Protein AF-A0A4Z2BPH1-F1 (afdb_monomer_lite)

Structure (mmCIF, N/CA/C/O backbone):
data_AF-A0A4Z2BPH1-F1
#
_entry.id   AF-A0A4Z2BPH1-F1
#
loop_
_atom_site.group_PDB
_atom_site.id
_atom_site.type_symbol
_atom_site.label_atom_id
_atom_site.label_alt_id
_atom_site.label_comp_id
_atom_site.label_asym_id
_atom_site.label_entity_id
_atom_site.label_seq_id
_atom_site.pdbx_PDB_ins_code
_atom_site.Cartn_x
_atom_site.Cartn_y
_atom_site.Cartn_z
_atom_site.occupancy
_atom_site.B_iso_or_equiv
_atom_site.auth_seq_id
_atom_site.auth_comp_id
_atom_site.auth_asym_id
_atom_site.auth_atom_id
_atom_site.pdbx_PDB_model_num
ATOM 1 N N . MET A 1 1 ? 24.293 2.606 -32.351 1.00 86.19 1 MET A N 1
ATOM 2 C CA . MET A 1 1 ? 24.493 1.917 -31.068 1.00 86.19 1 MET A CA 1
ATOM 3 C C . MET A 1 1 ? 24.427 2.946 -29.962 1.00 86.19 1 MET A C 1
ATOM 5 O O . MET A 1 1 ? 25.138 3.942 -30.026 1.00 86.19 1 MET A O 1
ATOM 9 N N . GLU A 1 2 ? 23.532 2.733 -29.011 1.00 93.50 2 GLU A N 1
ATOM 10 C CA . GLU A 1 2 ? 23.310 3.597 -27.857 1.00 93.50 2 GLU A CA 1
ATOM 11 C C . GLU A 1 2 ? 23.461 2.775 -26.581 1.00 93.50 2 GLU A C 1
ATOM 13 O O . GLU A 1 2 ? 22.978 1.646 -26.514 1.00 93.50 2 GLU A O 1
ATOM 18 N N . THR A 1 3 ? 24.137 3.344 -25.586 1.00 95.44 3 THR A N 1
ATOM 19 C CA . THR A 1 3 ? 24.328 2.715 -24.279 1.00 95.44 3 THR A CA 1
ATOM 20 C C . THR A 1 3 ? 23.478 3.447 -23.255 1.00 95.44 3 THR A C 1
ATOM 22 O O . THR A 1 3 ? 23.590 4.663 -23.111 1.00 95.44 3 THR A O 1
ATOM 25 N N . TYR A 1 4 ? 22.660 2.686 -22.545 1.00 97.25 4 TYR A N 1
ATOM 26 C CA . TYR A 1 4 ? 21.775 3.129 -21.480 1.00 97.25 4 TYR A CA 1
ATOM 27 C C . TYR A 1 4 ? 22.329 2.625 -20.149 1.00 97.25 4 TYR A C 1
ATOM 29 O O . TYR A 1 4 ? 22.757 1.469 -20.061 1.00 97.25 4 TYR A O 1
ATOM 37 N N . THR A 1 5 ? 22.311 3.463 -19.115 1.00 97.69 5 THR A N 1
ATOM 38 C CA . THR A 1 5 ? 22.578 2.996 -17.749 1.00 97.69 5 THR A CA 1
ATOM 39 C C . THR A 1 5 ? 21.252 2.589 -17.128 1.00 97.69 5 THR A C 1
ATOM 41 O O . THR A 1 5 ? 20.346 3.411 -17.013 1.00 97.69 5 THR A O 1
ATOM 44 N N . VAL A 1 6 ? 21.125 1.327 -16.734 1.00 98.44 6 VAL A N 1
ATOM 45 C CA . VAL A 1 6 ? 19.936 0.804 -16.060 1.00 98.44 6 VAL A CA 1
ATOM 46 C C . VAL A 1 6 ? 20.279 0.568 -14.600 1.00 98.44 6 VAL A C 1
ATOM 48 O O . VAL A 1 6 ? 21.182 -0.203 -14.300 1.00 98.44 6 VAL A O 1
ATOM 51 N N . THR A 1 7 ? 19.567 1.235 -13.698 1.00 98.50 7 THR A N 1
ATOM 52 C CA . THR A 1 7 ? 19.686 1.039 -12.252 1.00 98.50 7 THR A CA 1
ATOM 53 C C . THR A 1 7 ? 18.477 0.254 -11.761 1.00 98.50 7 THR A C 1
ATOM 55 O O . THR A 1 7 ? 17.345 0.649 -12.031 1.00 98.50 7 THR A O 1
ATOM 58 N N . VAL A 1 8 ? 18.688 -0.836 -11.033 1.00 98.56 8 VAL A N 1
ATOM 59 C CA . VAL A 1 8 ? 17.618 -1.684 -10.498 1.00 98.56 8 VAL A CA 1
ATOM 60 C C . VAL A 1 8 ? 17.699 -1.684 -8.978 1.00 98.56 8 VAL A C 1
ATOM 62 O O . VAL A 1 8 ? 18.753 -1.964 -8.417 1.00 98.56 8 VAL A O 1
ATOM 65 N N . ALA A 1 9 ? 16.590 -1.369 -8.310 1.00 98.44 9 ALA A N 1
ATOM 66 C CA . ALA A 1 9 ? 16.508 -1.395 -6.854 1.00 98.44 9 ALA A CA 1
ATOM 67 C C . ALA A 1 9 ? 15.725 -2.615 -6.366 1.00 98.44 9 ALA A C 1
ATOM 69 O O . ALA A 1 9 ? 14.560 -2.812 -6.728 1.00 98.44 9 ALA A O 1
ATOM 70 N N . THR A 1 10 ? 16.355 -3.395 -5.495 1.00 98.38 10 THR A N 1
ATOM 71 C CA . THR A 1 10 ? 15.764 -4.575 -4.860 1.00 98.38 10 THR A CA 1
ATOM 72 C C . THR A 1 10 ? 15.095 -4.200 -3.533 1.00 98.38 10 THR A C 1
ATOM 74 O O . THR A 1 10 ? 15.474 -3.229 -2.870 1.00 98.38 10 THR A O 1
ATOM 77 N N . GLY A 1 11 ? 14.045 -4.939 -3.164 1.00 96.31 11 GLY A N 1
ATOM 78 C CA . GLY A 1 11 ? 13.295 -4.778 -1.917 1.00 96.31 11 GLY A CA 1
ATOM 79 C C . GLY A 1 11 ? 14.162 -4.851 -0.668 1.00 96.31 11 GLY A C 1
ATOM 80 O O . GLY A 1 11 ? 15.269 -5.377 -0.693 1.00 96.31 11 GLY A O 1
ATOM 81 N N . THR A 1 12 ? 13.656 -4.314 0.437 1.00 93.94 12 THR A N 1
ATOM 82 C CA . THR A 1 12 ? 14.351 -4.318 1.733 1.00 93.94 12 THR A CA 1
ATOM 83 C C . THR A 1 12 ? 13.789 -5.339 2.711 1.00 93.94 12 THR A C 1
ATOM 85 O O . THR A 1 12 ? 14.410 -5.541 3.749 1.00 93.94 12 THR A O 1
ATOM 88 N N . SER A 1 13 ? 12.662 -5.983 2.406 1.00 90.06 13 SER A N 1
ATOM 89 C CA . SER A 1 13 ? 12.041 -7.010 3.251 1.00 90.06 13 SER A CA 1
ATOM 90 C C . SER A 1 13 ? 12.828 -8.323 3.199 1.00 90.06 13 SER A C 1
ATOM 92 O O . SER A 1 13 ? 13.642 -8.550 2.293 1.00 90.06 13 SER A O 1
ATOM 94 N N . GLU A 1 14 ? 12.623 -9.205 4.171 1.00 87.81 14 GLU A N 1
ATOM 95 C CA . GLU A 1 14 ? 13.222 -10.543 4.137 1.00 87.81 14 GLU A CA 1
ATOM 96 C C . GLU A 1 14 ? 12.883 -11.309 2.845 1.00 87.81 14 GLU A C 1
ATOM 98 O O . GLU A 1 14 ? 11.750 -11.286 2.367 1.00 87.81 14 GLU A O 1
ATOM 103 N N . TYR A 1 15 ? 13.879 -12.010 2.290 1.00 91.38 15 TYR A N 1
ATOM 104 C CA . TYR A 1 15 ? 13.782 -12.791 1.042 1.00 91.38 15 TYR A CA 1
ATOM 105 C C . TYR A 1 15 ? 13.445 -11.990 -0.225 1.00 91.38 15 TYR A C 1
ATOM 107 O O . TYR A 1 15 ? 13.036 -12.565 -1.225 1.00 91.38 15 TYR A O 1
ATOM 115 N N . SER A 1 16 ? 13.636 -10.670 -0.205 1.00 94.81 16 SER A N 1
ATOM 116 C CA . SER A 1 16 ? 13.415 -9.803 -1.372 1.00 94.81 16 SER A CA 1
ATOM 117 C C . SER A 1 16 ? 14.485 -9.906 -2.460 1.00 94.81 16 SER A C 1
ATOM 119 O O . SER A 1 16 ? 14.211 -9.516 -3.593 1.00 94.81 16 SER A O 1
ATOM 121 N N . GLY A 1 17 ? 15.685 -10.389 -2.125 1.00 96.25 17 GLY A N 1
ATOM 122 C CA . GLY A 1 17 ? 16.786 -10.586 -3.071 1.00 96.25 17 GLY A CA 1
ATOM 123 C C . GLY A 1 17 ? 16.716 -11.911 -3.825 1.00 96.25 17 GLY A C 1
ATOM 124 O O . GLY A 1 17 ? 15.967 -12.804 -3.440 1.00 96.25 17 GLY A O 1
ATOM 125 N N . THR A 1 18 ? 17.517 -12.042 -4.883 1.00 96.00 18 THR A N 1
ATOM 126 C CA . THR A 1 18 ? 17.503 -13.220 -5.763 1.00 96.00 18 THR A CA 1
ATOM 127 C C . THR A 1 18 ? 18.890 -13.585 -6.279 1.00 96.00 18 THR A C 1
ATOM 129 O O . THR A 1 18 ? 19.735 -12.715 -6.451 1.00 96.00 18 THR A O 1
ATOM 132 N N . ASN A 1 19 ? 19.107 -14.873 -6.560 1.00 93.88 19 ASN A N 1
ATOM 133 C CA . ASN A 1 19 ? 20.265 -15.362 -7.323 1.00 93.88 19 ASN A CA 1
ATOM 134 C C . ASN A 1 19 ? 19.878 -15.856 -8.730 1.00 93.88 19 ASN A C 1
ATOM 136 O O . ASN A 1 19 ? 20.664 -16.535 -9.395 1.00 93.88 19 ASN A O 1
ATOM 140 N N . ASN A 1 20 ? 18.640 -15.603 -9.156 1.00 95.00 20 ASN A N 1
ATOM 141 C CA . ASN A 1 20 ? 18.144 -15.989 -10.469 1.00 95.00 20 ASN A CA 1
ATOM 142 C C . ASN A 1 20 ? 18.579 -14.997 -11.549 1.00 95.00 20 ASN A C 1
ATOM 144 O O . ASN A 1 20 ? 18.954 -13.860 -11.273 1.00 95.00 20 ASN A O 1
ATOM 148 N N . TYR A 1 21 ? 18.512 -15.431 -12.805 1.00 96.12 21 TYR A N 1
ATOM 149 C CA . TYR A 1 21 ? 18.867 -14.575 -13.923 1.00 96.12 21 TYR A CA 1
ATOM 150 C C . TYR A 1 21 ? 17.791 -13.527 -14.156 1.00 96.12 21 TYR A C 1
ATOM 152 O O . TYR A 1 21 ? 16.630 -13.866 -14.406 1.00 96.12 21 TYR A O 1
ATOM 160 N N . ILE A 1 22 ? 18.197 -12.260 -14.138 1.00 98.06 22 ILE A N 1
ATOM 161 C CA . ILE A 1 22 ? 17.338 -11.136 -14.484 1.00 98.06 22 ILE A CA 1
ATOM 162 C C . ILE A 1 22 ? 17.771 -10.588 -15.836 1.00 98.06 22 ILE A C 1
ATOM 164 O O . ILE A 1 22 ? 18.906 -10.156 -16.026 1.00 98.06 22 ILE A O 1
ATOM 168 N N . PHE A 1 23 ? 16.846 -10.588 -16.786 1.00 98.38 23 PHE A N 1
ATOM 169 C CA . PHE A 1 23 ? 17.046 -9.964 -18.083 1.00 98.38 23 PHE A CA 1
ATOM 170 C C . PHE A 1 23 ? 16.207 -8.704 -18.187 1.00 98.38 23 PHE A C 1
ATOM 172 O O . PHE A 1 23 ? 15.084 -8.641 -17.681 1.00 98.38 23 PHE A O 1
ATOM 179 N N . VAL A 1 24 ? 16.740 -7.720 -18.899 1.00 98.56 24 VAL A N 1
ATOM 180 C CA . VAL A 1 24 ? 16.040 -6.480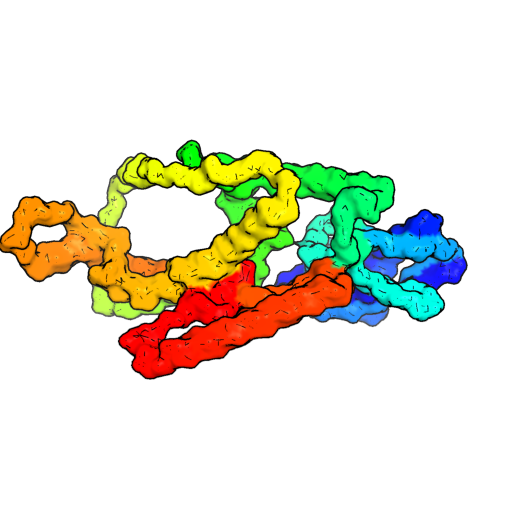 -19.206 1.00 98.56 24 VAL A CA 1
ATOM 181 C C . VAL A 1 24 ? 15.923 -6.281 -20.709 1.00 98.56 24 VAL A C 1
ATOM 183 O O . VAL A 1 24 ? 16.806 -6.642 -21.490 1.00 98.56 24 VAL A O 1
ATOM 186 N N . THR A 1 25 ? 14.810 -5.693 -21.125 1.00 98.44 25 THR A N 1
ATOM 187 C CA . THR A 1 25 ? 14.613 -5.148 -22.468 1.00 98.44 25 THR A CA 1
ATOM 188 C C . THR A 1 25 ? 13.978 -3.769 -22.339 1.00 98.44 25 THR A C 1
ATOM 190 O O . THR A 1 25 ? 12.989 -3.601 -21.622 1.00 98.44 25 THR A O 1
ATOM 193 N N . LEU A 1 26 ? 14.554 -2.772 -23.007 1.00 98.19 26 LEU A N 1
ATOM 194 C CA . LEU A 1 26 ? 14.055 -1.398 -23.028 1.00 98.19 26 LEU A CA 1
ATOM 195 C C . LEU A 1 26 ? 13.130 -1.223 -24.230 1.00 98.19 26 LEU A C 1
ATOM 197 O O . LEU A 1 26 ? 13.535 -1.530 -25.348 1.00 98.19 26 LEU A O 1
ATOM 201 N N . LEU A 1 27 ? 11.911 -0.728 -24.016 1.00 96.50 27 LEU A N 1
ATOM 202 C CA . LEU A 1 27 ? 10.933 -0.492 -25.077 1.00 96.50 27 LEU A CA 1
ATOM 203 C C . LEU A 1 27 ? 10.749 1.015 -25.278 1.00 96.50 27 LEU A C 1
ATOM 205 O O . LEU A 1 27 ? 10.291 1.728 -24.377 1.00 96.50 27 LEU A O 1
ATOM 209 N N . GLY A 1 28 ? 11.092 1.487 -26.474 1.00 94.88 28 GLY A N 1
ATOM 210 C CA . GLY A 1 28 ? 10.959 2.882 -26.876 1.00 94.88 28 GLY A CA 1
ATOM 211 C C . GLY A 1 28 ? 10.175 3.063 -28.171 1.00 94.88 28 GLY A C 1
ATOM 212 O O . GLY A 1 28 ? 9.745 2.108 -28.817 1.00 94.88 28 GLY A O 1
ATOM 213 N N . GLU A 1 29 ? 9.949 4.319 -28.542 1.00 92.69 29 GLU A N 1
ATOM 214 C CA . GLU A 1 29 ? 9.172 4.719 -29.726 1.00 92.69 29 GLU A CA 1
ATOM 215 C C . GLU A 1 29 ? 9.651 4.077 -31.034 1.00 92.69 29 GLU A C 1
ATOM 217 O O . GLU A 1 29 ? 8.842 3.820 -31.925 1.00 92.69 29 GLU A O 1
ATOM 222 N N . HIS A 1 30 ? 10.954 3.820 -31.158 1.00 93.25 30 HIS A N 1
ATOM 223 C CA . HIS A 1 30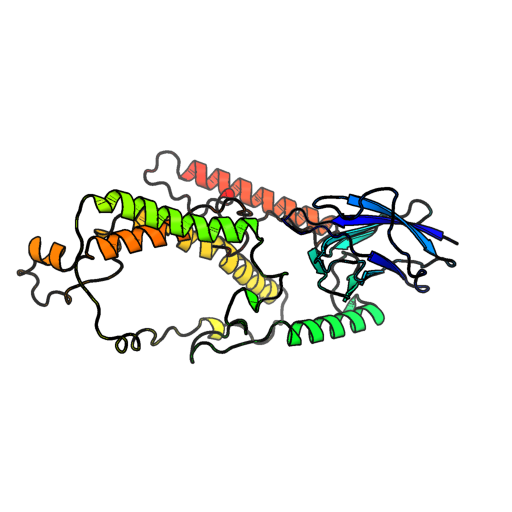 ? 11.567 3.318 -32.390 1.00 93.25 30 HIS A CA 1
ATOM 224 C C . HIS A 1 30 ? 11.906 1.821 -32.355 1.00 93.25 30 HIS A C 1
ATOM 226 O O . HIS A 1 30 ? 12.536 1.323 -33.289 1.00 93.25 30 HIS A O 1
ATOM 232 N N . GLY A 1 31 ? 11.507 1.097 -31.305 1.00 93.06 31 GLY A N 1
ATOM 233 C CA . GLY A 1 31 ? 11.746 -0.340 -31.177 1.00 93.06 31 GLY A CA 1
ATOM 234 C C . GLY A 1 31 ? 12.122 -0.766 -29.763 1.00 93.06 31 GLY A C 1
ATOM 235 O O . GLY A 1 31 ? 11.872 -0.057 -28.788 1.00 93.06 31 GLY A O 1
ATOM 236 N N . GLU A 1 32 ? 12.733 -1.940 -29.657 1.00 95.81 32 GLU A N 1
ATOM 237 C CA . GLU A 1 32 ? 13.204 -2.513 -28.397 1.00 95.81 32 GLU A CA 1
ATOM 238 C C . GLU A 1 32 ? 14.717 -2.761 -28.426 1.00 95.81 32 GLU A C 1
ATOM 240 O O . GLU A 1 32 ? 15.302 -2.974 -29.491 1.00 95.81 32 GLU A O 1
ATOM 245 N N . SER A 1 33 ? 15.360 -2.701 -27.258 1.00 97.25 33 SER A N 1
ATOM 246 C CA . SER A 1 33 ? 16.755 -3.124 -27.114 1.00 97.25 33 SER A CA 1
ATOM 247 C C . SER A 1 33 ? 16.888 -4.637 -27.280 1.00 97.25 33 SER A C 1
ATOM 249 O O . SER A 1 33 ? 15.907 -5.378 -27.227 1.00 97.25 33 SER A O 1
ATOM 251 N N . GLU A 1 34 ? 18.122 -5.127 -27.380 1.00 96.12 34 GLU A N 1
ATOM 252 C CA . GLU A 1 34 ? 18.358 -6.558 -27.211 1.00 96.12 34 GLU A CA 1
ATOM 253 C C . GLU A 1 34 ? 18.053 -6.990 -25.771 1.00 96.12 34 GLU A C 1
ATOM 255 O O . GLU A 1 34 ? 18.214 -6.224 -24.809 1.00 96.12 34 GLU A O 1
ATOM 260 N N . ARG A 1 35 ? 17.625 -8.246 -25.633 1.00 97.38 35 ARG A N 1
ATOM 261 C CA . ARG A 1 35 ? 17.440 -8.902 -24.342 1.00 97.38 35 ARG A CA 1
ATOM 262 C C . ARG A 1 35 ? 18.795 -9.039 -23.653 1.00 97.38 35 ARG A C 1
ATOM 264 O O . ARG A 1 35 ? 19.619 -9.854 -24.061 1.00 97.38 35 ARG A O 1
ATOM 271 N N . THR A 1 36 ? 19.010 -8.253 -22.604 1.00 98.00 36 THR A N 1
ATOM 272 C CA . THR A 1 36 ? 20.307 -8.136 -21.925 1.00 98.00 36 THR A CA 1
ATOM 273 C C . THR A 1 36 ? 20.250 -8.816 -20.565 1.00 98.00 36 THR A C 1
ATOM 275 O O . THR A 1 36 ? 19.370 -8.497 -19.768 1.00 98.00 36 THR A O 1
ATOM 278 N N . LEU A 1 37 ? 21.174 -9.744 -20.296 1.00 97.88 37 LEU A N 1
ATOM 279 C CA . LEU A 1 37 ? 21.372 -10.289 -18.952 1.00 97.88 37 LEU A CA 1
ATOM 280 C C . LEU A 1 37 ? 21.990 -9.203 -18.070 1.00 97.88 37 LEU A C 1
ATOM 282 O O . LEU A 1 37 ? 23.005 -8.614 -18.441 1.00 97.88 37 LEU A O 1
ATOM 286 N N . LEU A 1 38 ? 21.366 -8.938 -16.930 1.00 97.75 38 LEU A N 1
ATOM 287 C CA . LEU A 1 38 ? 21.898 -8.037 -15.925 1.00 97.75 38 LEU A CA 1
ATOM 288 C C . LEU A 1 38 ? 22.829 -8.825 -15.006 1.00 97.75 38 LEU A C 1
ATOM 290 O O . LEU A 1 38 ? 22.362 -9.640 -14.216 1.00 97.75 38 LEU A O 1
ATOM 294 N N . ASP A 1 39 ? 24.129 -8.610 -15.173 1.00 95.94 39 ASP A N 1
ATOM 295 C CA . ASP A 1 39 ? 25.172 -9.338 -14.453 1.00 95.94 39 ASP A CA 1
ATOM 296 C C . ASP A 1 39 ? 26.400 -8.434 -14.282 1.00 95.94 39 ASP A C 1
ATOM 298 O O . ASP A 1 39 ? 26.930 -7.880 -15.254 1.00 95.94 39 ASP A O 1
ATOM 302 N N . ASN A 1 40 ? 26.827 -8.259 -13.038 1.00 93.50 40 ASN A N 1
ATOM 303 C CA . ASN A 1 40 ? 28.045 -7.577 -12.635 1.00 93.50 40 ASN A CA 1
ATOM 304 C C . ASN A 1 40 ? 28.977 -8.561 -11.912 1.00 93.50 40 ASN A C 1
ATOM 306 O O . ASN A 1 40 ? 28.547 -9.569 -11.357 1.00 93.50 40 ASN A O 1
ATOM 310 N N . PRO A 1 41 ? 30.285 -8.261 -11.823 1.00 89.94 41 PRO A N 1
ATOM 311 C CA . PRO A 1 41 ? 31.175 -9.037 -10.970 1.00 89.94 41 PRO A CA 1
ATOM 312 C C . PRO A 1 41 ? 30.747 -8.942 -9.496 1.00 89.94 41 PRO A C 1
ATOM 314 O O . PRO A 1 41 ? 30.928 -7.901 -8.864 1.00 89.94 41 PRO A O 1
ATOM 317 N N . GLY A 1 42 ? 30.236 -10.036 -8.931 1.00 90.19 42 GLY A N 1
ATOM 318 C CA . GLY A 1 42 ? 29.850 -10.112 -7.523 1.00 90.19 42 GLY A CA 1
ATOM 319 C C . GLY A 1 42 ? 28.459 -10.704 -7.328 1.00 90.19 42 GLY A C 1
ATOM 320 O O . GLY A 1 42 ? 28.041 -11.572 -8.085 1.00 90.19 42 GLY A O 1
ATOM 321 N N . LEU A 1 43 ? 27.787 -10.271 -6.261 1.00 89.75 43 LEU A N 1
ATOM 322 C CA . LEU A 1 43 ? 26.392 -10.612 -5.997 1.00 89.75 43 LEU A CA 1
ATOM 323 C C . LEU A 1 43 ? 25.519 -9.443 -6.448 1.00 89.75 43 LEU A C 1
ATOM 325 O O . LEU A 1 43 ? 25.628 -8.353 -5.887 1.00 89.75 43 LEU A O 1
ATOM 329 N N . ASP A 1 44 ? 24.659 -9.687 -7.427 1.00 94.38 44 ASP A N 1
ATOM 330 C CA . ASP A 1 44 ? 23.618 -8.755 -7.856 1.00 94.38 44 ASP A CA 1
ATOM 331 C C . ASP A 1 44 ? 22.310 -9.008 -7.098 1.00 94.38 44 ASP A C 1
ATOM 333 O O . ASP A 1 44 ? 22.110 -10.073 -6.511 1.00 94.38 44 ASP A O 1
ATOM 337 N N . PHE A 1 45 ? 21.405 -8.026 -7.105 1.00 96.81 45 PHE A N 1
ATOM 338 C CA . PHE A 1 45 ? 20.031 -8.160 -6.609 1.00 96.81 45 PHE A CA 1
ATOM 339 C C . PHE A 1 45 ? 19.929 -8.647 -5.159 1.00 96.81 45 PHE A C 1
ATOM 341 O O . PHE A 1 45 ? 18.973 -9.323 -4.767 1.00 96.81 45 PHE A O 1
ATOM 348 N N . CYS A 1 46 ? 20.912 -8.285 -4.334 1.00 96.81 46 CYS A N 1
ATOM 349 C CA . CYS A 1 46 ? 20.855 -8.529 -2.900 1.00 96.81 46 CYS A CA 1
ATOM 350 C C . CYS A 1 46 ? 19.723 -7.713 -2.258 1.00 96.81 46 CYS A C 1
ATOM 352 O O . CYS A 1 46 ? 19.337 -6.648 -2.742 1.00 96.81 46 CYS A O 1
ATOM 354 N N . ARG A 1 47 ? 19.208 -8.186 -1.117 1.00 96.19 47 ARG A N 1
ATOM 355 C CA . ARG A 1 47 ? 18.247 -7.438 -0.290 1.00 96.19 47 ARG A CA 1
ATOM 356 C C . ARG A 1 47 ? 18.754 -6.007 -0.055 1.00 96.19 47 ARG A C 1
ATOM 358 O O . ARG A 1 47 ? 19.842 -5.811 0.478 1.00 96.19 47 ARG A O 1
ATOM 365 N N . GLY A 1 48 ? 17.949 -5.022 -0.442 1.00 96.62 48 GLY A N 1
ATOM 366 C CA . GLY A 1 48 ? 18.218 -3.591 -0.313 1.00 96.62 48 GLY A CA 1
ATOM 367 C C . GLY A 1 48 ? 19.243 -3.026 -1.299 1.00 96.62 48 GLY A C 1
ATOM 368 O O . GLY A 1 48 ? 19.538 -1.833 -1.224 1.00 96.62 48 GLY A O 1
ATOM 369 N N . ALA A 1 49 ? 19.786 -3.842 -2.206 1.00 97.31 49 ALA A N 1
ATO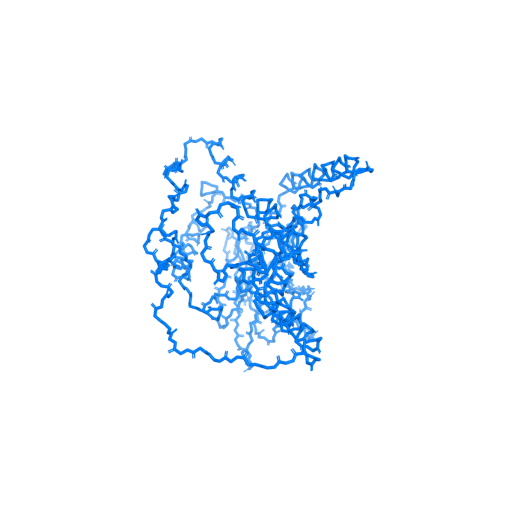M 370 C CA . ALA A 1 49 ? 20.783 -3.404 -3.172 1.00 97.31 49 ALA A CA 1
ATOM 371 C C . ALA A 1 49 ? 20.181 -2.507 -4.260 1.00 97.31 49 ALA A C 1
ATOM 373 O O . ALA A 1 49 ? 19.002 -2.608 -4.620 1.00 97.31 49 ALA A O 1
ATOM 374 N N . VAL A 1 50 ? 21.031 -1.621 -4.775 1.00 98.00 50 VAL A N 1
ATOM 375 C CA . VAL A 1 50 ? 20.751 -0.757 -5.919 1.00 98.00 50 VAL A CA 1
ATOM 376 C C . VAL A 1 50 ? 21.894 -0.942 -6.902 1.00 98.00 50 VAL A C 1
ATOM 378 O O . VAL A 1 50 ? 22.975 -0.376 -6.728 1.00 98.00 50 VAL A O 1
ATOM 381 N N . ASP A 1 51 ? 21.643 -1.745 -7.925 1.00 98.25 51 ASP A N 1
ATOM 382 C CA . ASP A 1 51 ? 22.667 -2.222 -8.847 1.00 98.25 51 ASP A CA 1
ATOM 383 C C . ASP A 1 51 ? 22.565 -1.487 -10.185 1.00 98.25 51 ASP A C 1
ATOM 385 O O . ASP A 1 51 ? 21.468 -1.171 -10.653 1.00 98.25 51 ASP A O 1
ATOM 389 N N . LYS A 1 52 ? 23.711 -1.180 -10.807 1.00 97.88 52 LYS A N 1
ATOM 390 C CA . LYS A 1 52 ? 23.784 -0.455 -12.085 1.00 97.88 52 LYS A CA 1
ATOM 391 C C . LYS A 1 52 ? 24.358 -1.336 -13.185 1.00 97.88 52 LYS A C 1
ATOM 393 O O . LYS A 1 52 ? 25.380 -1.985 -12.991 1.00 97.88 52 LYS A O 1
ATOM 398 N N . TYR A 1 53 ? 23.755 -1.268 -14.365 1.00 98.12 53 TYR A N 1
ATOM 399 C CA . TYR A 1 53 ? 24.102 -2.076 -15.529 1.00 98.12 53 TYR A CA 1
ATOM 400 C C . TYR A 1 53 ? 24.165 -1.227 -16.794 1.00 98.12 53 TYR A C 1
ATOM 402 O O . TYR A 1 53 ? 23.531 -0.175 -16.895 1.00 98.12 53 TYR A O 1
ATOM 410 N N . LYS A 1 54 ? 24.908 -1.706 -17.793 1.00 96.88 54 LYS A N 1
ATOM 411 C CA . LYS A 1 54 ? 24.937 -1.107 -19.131 1.00 96.88 54 LYS A CA 1
ATOM 412 C C . LYS A 1 54 ? 24.099 -1.946 -20.081 1.00 96.88 54 LYS A C 1
ATOM 414 O O . LYS A 1 54 ? 24.423 -3.102 -20.325 1.00 96.88 54 LYS A O 1
ATOM 419 N N . VAL A 1 55 ? 23.066 -1.339 -20.653 1.00 97.31 55 VAL A N 1
ATOM 420 C CA . VAL A 1 55 ? 22.222 -1.958 -21.679 1.00 97.31 55 VAL A CA 1
AT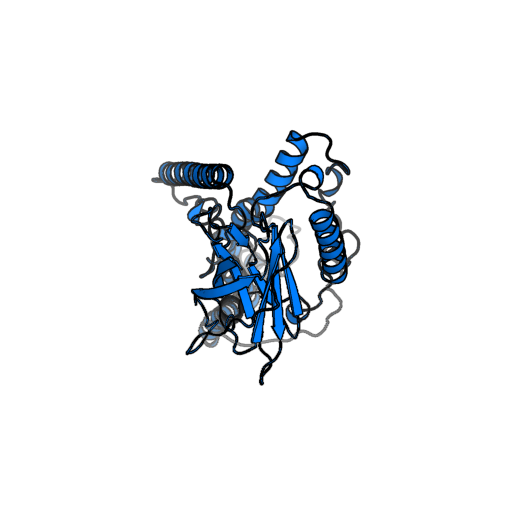OM 421 C C . VAL A 1 55 ? 22.496 -1.287 -23.007 1.00 97.31 55 VAL A C 1
ATOM 423 O O . VAL A 1 55 ? 22.566 -0.062 -23.100 1.00 97.31 55 VAL A O 1
ATOM 426 N N . ILE A 1 56 ? 22.673 -2.092 -24.043 1.00 95.44 56 ILE A N 1
ATOM 427 C CA . ILE A 1 56 ? 23.070 -1.614 -25.357 1.00 95.44 56 ILE A CA 1
ATOM 428 C C . ILE A 1 56 ? 21.914 -1.831 -26.324 1.00 95.44 56 ILE A C 1
ATOM 430 O O . ILE A 1 56 ? 21.329 -2.908 -26.385 1.00 95.44 56 ILE A O 1
ATOM 434 N N . SER A 1 57 ? 21.613 -0.803 -27.113 1.00 95.69 57 SER A N 1
ATOM 435 C CA . SER A 1 57 ? 20.708 -0.912 -28.250 1.00 95.69 57 SER A CA 1
ATOM 436 C C . SER A 1 57 ? 21.463 -0.690 -29.563 1.00 95.69 57 SER A C 1
ATOM 438 O O . SER A 1 57 ? 22.244 0.268 -29.663 1.00 95.69 57 SER A O 1
ATOM 440 N N . PRO A 1 58 ? 21.245 -1.513 -30.606 1.00 92.19 58 PRO A N 1
ATOM 441 C CA . PRO A 1 58 ? 21.868 -1.301 -31.912 1.00 92.19 58 PRO A CA 1
ATOM 442 C C . PRO A 1 58 ? 21.401 0.014 -32.562 1.00 92.19 58 PRO A C 1
ATOM 444 O O . PRO A 1 58 ? 22.212 0.725 -33.170 1.00 92.19 58 PRO A O 1
ATOM 447 N N . CYS A 1 59 ? 20.135 0.390 -32.357 1.00 91.62 59 CYS A N 1
ATOM 448 C CA . CYS A 1 59 ? 19.503 1.604 -32.874 1.00 91.62 59 CYS A CA 1
ATOM 449 C C . CYS A 1 59 ? 19.009 2.538 -31.747 1.00 91.62 59 CYS A C 1
ATOM 451 O O . CYS A 1 59 ? 18.740 2.075 -30.636 1.00 91.62 59 CYS A O 1
ATOM 453 N N . PRO A 1 60 ? 18.877 3.853 -32.003 1.00 93.12 60 PRO A N 1
ATOM 454 C CA . PRO A 1 60 ? 18.266 4.771 -31.046 1.00 93.12 60 PRO A CA 1
ATOM 455 C C . PRO A 1 60 ? 16.808 4.413 -30.755 1.00 93.12 60 PRO A C 1
ATOM 457 O O . PRO A 1 60 ? 15.999 4.379 -31.680 1.00 93.12 60 PRO A O 1
ATOM 460 N N . LEU A 1 61 ? 16.457 4.199 -29.483 1.00 94.62 61 LEU A N 1
ATOM 461 C CA . LEU A 1 61 ? 15.114 3.746 -29.090 1.00 94.62 61 LEU A CA 1
ATOM 462 C C . LEU A 1 61 ? 14.074 4.875 -29.041 1.00 94.62 61 LEU A C 1
ATOM 464 O O . LEU A 1 61 ? 12.879 4.601 -28.969 1.00 94.62 61 LEU A O 1
ATOM 468 N N . GLY A 1 62 ? 14.502 6.138 -29.108 1.00 92.56 62 GLY A N 1
ATOM 469 C CA . GLY A 1 62 ? 13.610 7.285 -28.910 1.00 92.56 62 GLY A CA 1
ATOM 470 C C . GLY A 1 62 ? 13.249 7.468 -27.432 1.00 92.56 62 GLY A C 1
ATOM 471 O O . GLY A 1 62 ? 14.089 7.226 -26.562 1.00 92.56 62 GLY A O 1
ATOM 472 N N . SER A 1 63 ? 12.030 7.930 -27.140 1.00 92.25 63 SER A N 1
ATOM 473 C CA . SER A 1 63 ? 11.531 7.990 -25.760 1.00 92.25 63 SER A CA 1
ATOM 474 C C . SER A 1 63 ? 11.186 6.587 -25.252 1.00 92.25 63 SER A C 1
ATOM 476 O O . SER A 1 63 ? 10.387 5.880 -25.870 1.00 92.25 63 SER A O 1
ATOM 478 N N . ILE A 1 64 ? 11.788 6.172 -24.135 1.00 95.44 64 ILE A N 1
ATOM 479 C CA . ILE A 1 64 ? 11.483 4.885 -23.495 1.00 95.44 64 ILE A CA 1
ATOM 480 C C . ILE A 1 64 ? 10.194 5.043 -22.696 1.00 95.44 64 ILE A C 1
ATOM 482 O O . ILE A 1 64 ? 10.090 5.913 -21.836 1.00 95.44 64 ILE A O 1
ATOM 486 N N . PHE A 1 65 ? 9.216 4.181 -22.960 1.00 94.69 65 PHE A N 1
ATOM 487 C CA . PHE A 1 65 ? 7.922 4.212 -22.274 1.00 94.69 65 PHE A CA 1
ATOM 488 C C . PHE A 1 65 ? 7.674 2.978 -21.405 1.00 94.69 65 PHE A C 1
ATOM 490 O O . PHE A 1 65 ? 6.733 2.976 -20.606 1.00 94.69 65 PHE A O 1
ATOM 497 N N . MET A 1 66 ? 8.487 1.925 -21.551 1.00 96.56 66 MET A N 1
ATOM 498 C CA . MET A 1 66 ? 8.328 0.685 -20.800 1.00 96.56 66 MET A CA 1
ATOM 499 C C . MET A 1 66 ? 9.652 -0.070 -20.652 1.00 96.56 66 MET A C 1
ATOM 501 O O . MET A 1 66 ? 10.505 -0.052 -21.540 1.00 96.56 66 MET A O 1
ATOM 505 N N . VAL A 1 67 ? 9.795 -0.768 -19.532 1.00 98.06 67 VAL A N 1
ATOM 506 C CA . VAL A 1 67 ? 10.871 -1.721 -19.267 1.00 98.06 67 VAL A CA 1
ATOM 507 C C . VAL A 1 67 ? 10.256 -3.100 -19.105 1.00 98.06 67 VAL A C 1
ATOM 509 O O . VAL A 1 67 ? 9.301 -3.280 -18.353 1.00 98.06 67 VAL A O 1
ATOM 512 N N . ARG A 1 68 ? 10.812 -4.086 -19.799 1.00 98.38 68 ARG A N 1
ATOM 513 C CA . ARG A 1 68 ? 10.469 -5.494 -19.622 1.00 98.38 68 ARG A CA 1
ATOM 514 C C . ARG A 1 68 ? 11.550 -6.154 -18.778 1.00 98.38 68 ARG A C 1
ATOM 516 O O . ARG A 1 68 ? 12.711 -6.156 -19.178 1.00 98.38 68 ARG A O 1
ATOM 523 N N . LEU A 1 69 ? 11.151 -6.712 -17.642 1.00 98.50 69 LEU A N 1
ATOM 524 C CA . LEU A 1 69 ? 11.976 -7.568 -16.799 1.00 98.50 69 LEU A CA 1
ATOM 525 C C . LEU A 1 69 ? 11.562 -9.022 -16.996 1.00 98.50 69 LEU A C 1
ATOM 527 O O . LEU A 1 69 ? 10.375 -9.347 -16.983 1.00 98.50 69 LEU A O 1
ATOM 531 N N . GLU A 1 70 ? 12.543 -9.898 -17.149 1.00 98.12 70 GLU A N 1
ATOM 532 C CA . GLU A 1 70 ? 12.344 -11.342 -17.175 1.00 98.12 70 GLU A CA 1
ATOM 533 C C . GLU A 1 70 ? 13.189 -11.974 -16.083 1.00 98.12 70 GLU A C 1
ATOM 535 O O . GLU A 1 70 ? 14.412 -11.865 -16.108 1.00 98.12 70 GLU A O 1
ATOM 540 N N . LYS A 1 71 ? 12.533 -12.653 -15.146 1.00 97.38 71 LYS A N 1
ATOM 541 C CA . LYS A 1 71 ? 13.204 -13.504 -14.171 1.00 97.38 71 LYS A CA 1
ATOM 542 C C . LYS A 1 71 ? 13.194 -14.930 -14.701 1.00 97.38 71 LYS A C 1
ATOM 544 O O . LYS A 1 71 ? 12.138 -15.427 -15.088 1.00 97.38 71 LYS A O 1
ATOM 549 N N . GLN A 1 72 ? 14.358 -15.569 -14.716 1.00 95.69 72 GLN A N 1
ATOM 550 C CA . GLN A 1 72 ? 14.518 -16.969 -15.093 1.00 95.69 72 GLN A CA 1
ATOM 551 C C . GLN A 1 72 ? 15.341 -17.712 -14.056 1.00 95.69 72 GLN A C 1
ATOM 553 O O . GLN A 1 72 ? 16.383 -17.228 -13.609 1.00 95.69 72 GLN A O 1
ATOM 558 N N . LYS A 1 73 ? 14.887 -18.908 -13.700 1.00 93.81 73 LYS A N 1
ATOM 559 C CA . LYS A 1 73 ? 15.557 -19.763 -12.734 1.00 93.81 73 LYS A CA 1
ATOM 560 C C . LYS A 1 73 ? 16.998 -20.069 -13.154 1.00 93.81 73 LYS A C 1
ATOM 562 O O . LYS A 1 73 ? 17.238 -20.580 -14.247 1.00 93.81 73 LYS A O 1
ATOM 567 N N . TYR A 1 74 ? 17.944 -19.822 -12.250 1.00 85.69 74 TYR A N 1
ATOM 568 C CA . TYR A 1 74 ? 19.331 -20.253 -12.392 1.00 85.69 74 TYR A CA 1
ATOM 569 C C . TYR A 1 74 ? 19.524 -21.679 -11.860 1.00 85.69 74 TYR A C 1
ATOM 571 O O . TYR A 1 74 ? 19.746 -22.607 -12.637 1.00 85.69 74 TYR A O 1
ATOM 579 N N . TRP A 1 75 ? 19.406 -21.879 -10.539 1.00 80.19 75 TRP A N 1
ATOM 580 C CA . TRP A 1 75 ? 19.615 -23.193 -9.908 1.00 80.19 75 TRP A CA 1
ATOM 581 C C . TRP A 1 75 ? 18.565 -23.525 -8.839 1.00 80.19 75 TRP A C 1
ATOM 583 O O . TRP A 1 75 ? 17.860 -24.532 -8.963 1.00 80.19 75 TRP A O 1
ATOM 593 N N . VAL A 1 76 ? 18.389 -22.661 -7.835 1.00 84.12 76 VAL A N 1
ATOM 594 C CA . VAL A 1 76 ? 17.292 -22.749 -6.852 1.00 84.12 76 VAL A CA 1
ATOM 595 C C . VAL A 1 76 ? 16.225 -21.725 -7.205 1.00 84.12 76 VAL A C 1
ATOM 597 O O . VAL A 1 76 ? 16.539 -20.608 -7.598 1.00 84.12 76 VAL A O 1
ATOM 600 N N . GLU A 1 77 ? 14.961 -22.122 -7.089 1.00 84.88 77 GLU A N 1
ATOM 601 C CA . GLU A 1 77 ? 13.866 -21.172 -7.256 1.00 84.88 77 GLU A CA 1
ATOM 602 C C . GLU A 1 77 ? 13.793 -20.258 -6.031 1.00 84.88 77 GLU A C 1
ATOM 604 O O . GLU A 1 77 ? 13.717 -20.741 -4.901 1.00 84.88 77 GLU A O 1
ATOM 609 N N . ASP A 1 78 ? 13.789 -18.953 -6.269 1.00 90.88 78 ASP A N 1
ATOM 610 C CA . ASP A 1 78 ? 13.503 -17.923 -5.278 1.00 90.88 78 ASP A CA 1
ATOM 611 C C . ASP A 1 78 ? 12.553 -16.888 -5.900 1.00 90.88 78 ASP A C 1
ATOM 613 O O . ASP A 1 78 ? 12.296 -16.903 -7.108 1.00 90.88 78 ASP A O 1
ATOM 617 N N . ASN A 1 79 ? 11.996 -16.014 -5.069 1.00 94.06 79 ASN A N 1
ATOM 618 C CA . ASN A 1 79 ? 11.235 -14.861 -5.535 1.00 94.06 79 ASN A CA 1
ATOM 619 C C . ASN A 1 79 ? 12.129 -13.627 -5.488 1.00 94.06 79 ASN A C 1
ATOM 621 O O . ASN A 1 79 ? 13.098 -13.586 -4.739 1.00 94.06 79 ASN A O 1
ATOM 625 N N . TRP A 1 80 ? 11.763 -12.598 -6.241 1.00 97.25 80 TRP A N 1
ATOM 626 C CA . TRP A 1 80 ? 12.481 -11.329 -6.221 1.00 97.25 80 TRP A CA 1
ATOM 627 C C . TRP A 1 80 ? 11.507 -10.171 -6.070 1.00 97.25 80 TRP A C 1
ATOM 629 O O . TRP A 1 80 ? 10.543 -10.086 -6.828 1.00 97.25 80 TRP A O 1
ATOM 639 N N . PHE A 1 81 ? 11.746 -9.267 -5.122 1.00 97.69 81 PHE A N 1
ATOM 640 C CA . PHE A 1 81 ? 10.966 -8.038 -5.012 1.00 97.69 81 PHE A CA 1
ATOM 641 C C . PHE A 1 81 ? 11.716 -6.889 -5.676 1.00 97.69 81 PHE A C 1
ATOM 643 O O . PHE A 1 81 ? 12.738 -6.419 -5.172 1.00 97.69 81 PHE A O 1
ATOM 650 N N . CYS A 1 82 ? 11.184 -6.402 -6.792 1.00 98.25 82 CYS A N 1
ATOM 651 C CA . CYS A 1 82 ? 11.732 -5.243 -7.482 1.00 98.25 82 CYS A CA 1
ATOM 652 C C . CYS A 1 82 ? 10.992 -3.981 -7.022 1.00 98.25 82 CYS A C 1
ATOM 654 O O . CYS A 1 82 ? 9.770 -3.894 -7.153 1.00 98.25 82 CYS A O 1
ATOM 656 N N . ARG A 1 83 ? 11.725 -2.986 -6.505 1.00 98.19 83 ARG A N 1
ATOM 657 C CA . ARG A 1 83 ? 11.163 -1.685 -6.104 1.00 98.19 83 ARG A CA 1
ATOM 658 C C . ARG A 1 83 ? 10.938 -0.806 -7.325 1.00 98.19 83 ARG A C 1
ATOM 660 O O . ARG A 1 83 ? 9.812 -0.413 -7.610 1.00 98.19 83 ARG A O 1
ATOM 667 N N . TYR A 1 84 ? 11.996 -0.535 -8.078 1.00 98.44 84 TYR A N 1
ATOM 668 C CA . TYR A 1 84 ? 11.935 0.288 -9.280 1.00 98.44 84 TYR A CA 1
ATOM 669 C C . TYR A 1 84 ? 13.103 -0.018 -10.215 1.00 98.44 84 TYR A C 1
ATOM 671 O O . TYR A 1 84 ? 14.140 -0.544 -9.801 1.00 98.44 84 TYR A O 1
ATOM 679 N N . VAL A 1 85 ? 12.939 0.381 -11.473 1.00 98.62 85 VAL A N 1
ATOM 680 C CA . VAL A 1 85 ? 14.024 0.475 -12.449 1.00 98.62 85 VAL A CA 1
ATOM 681 C C . VAL A 1 85 ? 14.185 1.936 -12.848 1.00 98.62 85 VAL A C 1
ATOM 683 O O . VAL A 1 85 ? 13.198 2.626 -13.078 1.00 98.62 85 VAL A O 1
ATOM 686 N N . LYS A 1 86 ? 15.416 2.423 -12.942 1.00 98.38 86 LYS A N 1
ATOM 687 C CA . LYS A 1 86 ? 15.743 3.735 -13.500 1.00 98.38 86 LYS A CA 1
ATOM 688 C C . LYS A 1 86 ? 16.571 3.554 -14.755 1.00 98.38 86 LYS A C 1
ATOM 690 O O . LYS A 1 86 ? 17.452 2.698 -14.794 1.00 98.38 86 LYS A O 1
ATOM 695 N N . VAL A 1 87 ? 16.286 4.343 -15.779 1.00 98.25 87 VAL A N 1
ATOM 696 C CA . VAL A 1 87 ? 17.002 4.296 -17.052 1.00 98.25 87 VAL A CA 1
ATOM 697 C C . VAL A 1 87 ? 17.542 5.683 -17.352 1.00 98.25 87 VAL A C 1
ATOM 699 O O . VAL A 1 87 ? 16.773 6.624 -17.525 1.00 98.25 87 VAL A O 1
ATOM 702 N N . GLU A 1 88 ? 18.864 5.797 -17.432 1.00 97.06 88 GLU A N 1
ATOM 703 C CA . GLU A 1 88 ? 19.573 6.994 -17.875 1.00 97.06 88 GLU A CA 1
ATOM 704 C C . GLU A 1 88 ? 19.861 6.838 -19.385 1.00 97.06 88 GLU A C 1
ATOM 706 O O . GLU A 1 88 ? 20.685 5.995 -19.772 1.00 97.06 88 GLU A O 1
ATOM 711 N N . PRO A 1 89 ? 19.180 7.589 -20.273 1.00 94.00 89 PRO A N 1
ATOM 712 C CA . PRO A 1 89 ? 19.441 7.517 -21.706 1.00 94.00 89 PRO A CA 1
ATOM 713 C C . PRO A 1 89 ? 20.783 8.173 -22.075 1.00 94.00 89 PRO A C 1
ATOM 715 O O . PRO A 1 89 ? 21.279 9.043 -21.351 1.00 94.00 89 PRO A O 1
ATOM 718 N N . PRO A 1 90 ? 21.375 7.826 -23.232 1.00 91.38 90 PRO A N 1
ATOM 719 C CA . PRO A 1 90 ? 22.622 8.440 -23.678 1.00 91.38 90 PRO A CA 1
ATOM 720 C C . PRO A 1 90 ? 22.465 9.948 -23.923 1.00 91.38 90 PRO A C 1
ATOM 722 O O . PRO A 1 90 ? 21.384 10.453 -24.235 1.00 91.38 90 PRO A O 1
ATOM 725 N N . GLY A 1 91 ? 23.583 10.674 -23.841 1.00 84.94 91 GLY A N 1
ATOM 726 C CA . GLY A 1 91 ? 23.634 12.096 -24.197 1.00 84.94 91 GLY A CA 1
ATOM 727 C C . GLY A 1 91 ? 23.078 13.052 -23.136 1.00 84.94 91 GLY A C 1
ATOM 728 O O . GLY A 1 91 ? 22.692 14.163 -23.485 1.00 84.94 91 GLY A O 1
ATOM 729 N N . GLY A 1 92 ? 23.031 12.640 -21.863 1.00 79.56 92 GLY A N 1
ATOM 730 C CA . GLY A 1 92 ? 22.651 13.513 -20.742 1.00 79.56 92 GLY A CA 1
ATOM 731 C C . GLY A 1 92 ? 21.159 13.846 -20.679 1.00 79.56 92 GLY A C 1
ATOM 732 O O . GLY A 1 92 ? 20.781 14.863 -20.102 1.00 79.56 92 GLY A O 1
ATOM 733 N N . ARG A 1 93 ? 20.310 13.017 -21.298 1.00 86.12 93 ARG A N 1
ATOM 734 C CA . ARG A 1 93 ? 18.853 13.131 -21.168 1.00 86.12 93 ARG A CA 1
ATOM 735 C C . ARG A 1 93 ? 18.422 12.801 -19.738 1.00 86.12 93 ARG A C 1
ATOM 737 O O . ARG A 1 93 ? 19.130 12.102 -19.018 1.00 86.12 93 ARG A O 1
ATOM 744 N N . SER A 1 94 ? 17.250 13.296 -19.350 1.00 90.25 94 SER A N 1
ATOM 745 C CA . SER A 1 94 ? 16.677 13.053 -18.027 1.00 90.25 94 SER A CA 1
ATOM 746 C C . SER A 1 94 ? 16.512 11.560 -17.742 1.00 90.25 94 SER A C 1
ATOM 748 O O . SER A 1 94 ? 16.091 10.796 -18.613 1.00 90.25 94 SER A O 1
ATOM 750 N N . GLU A 1 95 ? 16.833 11.173 -16.508 1.00 95.25 95 GLU A N 1
ATOM 751 C CA . GLU A 1 95 ? 16.573 9.838 -15.977 1.00 95.25 95 GLU A CA 1
ATOM 752 C C . GLU A 1 95 ? 15.066 9.549 -15.994 1.00 95.25 95 GLU A C 1
ATOM 754 O O . GLU A 1 95 ? 14.255 10.386 -15.595 1.00 95.25 95 GLU A O 1
ATOM 759 N N . LEU A 1 96 ? 14.701 8.355 -16.453 1.00 96.62 96 LEU A N 1
ATOM 760 C CA . LEU A 1 96 ? 13.333 7.850 -16.454 1.00 96.62 96 LEU A CA 1
ATOM 761 C C . LEU A 1 96 ? 13.179 6.838 -15.324 1.00 96.62 96 LEU A C 1
ATOM 763 O O . LEU A 1 96 ? 14.028 5.960 -15.172 1.00 96.62 96 LEU A O 1
ATOM 767 N N . THR A 1 97 ? 12.097 6.929 -14.555 1.00 97.88 97 THR A N 1
ATOM 768 C CA . THR A 1 97 ? 11.826 6.007 -13.443 1.00 97.88 97 THR A CA 1
ATOM 769 C C . THR A 1 97 ? 10.640 5.113 -13.785 1.00 97.88 97 THR A C 1
ATOM 771 O O . THR A 1 97 ? 9.630 5.572 -14.306 1.00 97.88 97 THR A O 1
ATOM 774 N N . PHE A 1 98 ? 10.765 3.826 -13.481 1.00 98.31 98 PHE A N 1
ATOM 775 C CA . PHE A 1 98 ? 9.784 2.773 -13.730 1.00 98.31 98 PHE A CA 1
ATOM 776 C C . PHE A 1 98 ? 9.428 2.119 -12.385 1.00 98.31 98 PHE A C 1
ATOM 778 O O . PHE A 1 98 ? 10.096 1.162 -11.971 1.00 98.31 98 PHE A O 1
ATOM 785 N N . PRO A 1 99 ? 8.421 2.650 -11.666 1.00 98.12 99 PRO A N 1
ATOM 786 C CA . PRO A 1 99 ? 7.956 2.091 -10.398 1.00 98.12 99 PRO A CA 1
ATOM 787 C C . PRO A 1 99 ? 7.429 0.664 -10.584 1.00 98.12 99 PRO A C 1
ATOM 789 O O . PRO A 1 99 ? 6.568 0.419 -11.431 1.00 98.12 99 PRO A O 1
ATOM 792 N N . CYS A 1 100 ? 7.938 -0.282 -9.795 1.00 97.69 100 CYS A N 1
ATOM 793 C CA . CYS A 1 100 ? 7.605 -1.701 -9.907 1.00 97.69 100 CYS A CA 1
ATOM 794 C C . CYS A 1 100 ? 6.817 -2.176 -8.678 1.00 97.69 100 CYS A C 1
ATOM 796 O O . CYS A 1 100 ? 5.657 -2.575 -8.824 1.00 97.69 100 CYS A O 1
ATOM 798 N N . TYR A 1 101 ? 7.448 -2.082 -7.501 1.00 97.19 101 TYR A N 1
ATOM 799 C CA . TYR A 1 101 ? 6.951 -2.458 -6.171 1.00 97.19 101 TYR A CA 1
ATOM 800 C C . TYR A 1 101 ? 6.132 -3.758 -6.172 1.00 97.19 101 TYR A C 1
ATOM 802 O O . TYR A 1 101 ? 4.971 -3.789 -5.772 1.00 97.19 101 TYR A O 1
ATOM 810 N N . ARG A 1 102 ? 6.714 -4.836 -6.713 1.00 95.62 102 ARG A N 1
ATOM 811 C CA . ARG A 1 102 ? 6.033 -6.133 -6.858 1.00 95.62 102 ARG A CA 1
ATOM 812 C C . ARG A 1 102 ? 6.998 -7.311 -6.843 1.00 95.62 102 ARG A C 1
ATOM 814 O O . ARG A 1 102 ? 8.162 -7.192 -7.234 1.00 95.62 102 ARG A O 1
ATOM 821 N N . TRP A 1 103 ? 6.475 -8.462 -6.435 1.00 96.38 103 TRP A N 1
ATOM 822 C CA . TRP A 1 103 ? 7.175 -9.739 -6.454 1.00 96.38 103 TRP A CA 1
ATOM 823 C C . TRP A 1 103 ? 7.157 -10.360 -7.856 1.00 96.38 103 TRP A C 1
ATOM 825 O O . TRP A 1 103 ? 6.100 -10.566 -8.456 1.00 96.38 103 TRP A O 1
ATOM 835 N N . LEU A 1 104 ? 8.336 -10.713 -8.362 1.00 96.94 104 LEU A N 1
ATOM 836 C CA . LEU A 1 104 ? 8.532 -11.570 -9.524 1.00 96.94 104 LEU A CA 1
ATOM 837 C C . LEU A 1 104 ? 8.716 -13.009 -9.026 1.00 96.94 104 LEU A C 1
ATOM 839 O O . LEU A 1 104 ? 9.704 -13.330 -8.365 1.00 96.94 104 LEU A O 1
ATOM 843 N N . ILE A 1 105 ? 7.731 -13.855 -9.328 1.00 94.38 105 ILE A N 1
ATOM 844 C CA . ILE A 1 105 ? 7.590 -15.219 -8.803 1.00 94.38 105 ILE A CA 1
ATOM 845 C C . ILE A 1 105 ? 7.722 -16.206 -9.955 1.00 94.38 105 ILE A C 1
ATOM 847 O O . ILE A 1 105 ? 7.016 -16.068 -10.957 1.00 94.38 105 ILE A O 1
ATOM 851 N N . GLY A 1 106 ? 8.570 -17.224 -9.797 1.00 93.50 106 GLY A N 1
ATOM 852 C CA . GLY A 1 106 ? 8.800 -18.201 -10.858 1.00 93.50 106 GLY A CA 1
ATOM 853 C C . GLY A 1 106 ? 9.527 -17.603 -12.061 1.00 93.50 106 GLY A C 1
ATOM 854 O O . GLY A 1 106 ? 10.118 -16.518 -11.990 1.00 93.50 106 GLY A O 1
ATOM 855 N N . ASP A 1 107 ? 9.444 -18.315 -13.181 1.00 95.75 107 ASP A N 1
ATOM 856 C CA . ASP A 1 107 ? 9.840 -17.797 -14.485 1.00 95.75 107 ASP A CA 1
ATOM 857 C C . ASP A 1 107 ? 8.746 -16.856 -14.993 1.00 95.75 107 ASP A C 1
ATOM 859 O O . ASP A 1 107 ? 7.662 -17.288 -15.397 1.00 95.75 107 ASP A O 1
ATOM 863 N N . VAL A 1 108 ? 9.012 -15.553 -14.944 1.00 96.25 108 VAL A N 1
ATOM 864 C CA . VAL A 1 108 ? 8.001 -14.531 -15.224 1.00 96.25 108 VAL A CA 1
ATOM 865 C C . VAL A 1 108 ? 8.570 -13.391 -16.050 1.00 96.25 108 VAL A C 1
ATOM 867 O O . VAL A 1 108 ? 9.714 -12.972 -15.881 1.00 96.25 108 VAL A O 1
ATOM 870 N N . LYS A 1 109 ? 7.720 -12.862 -16.932 1.00 96.69 109 LYS A N 1
ATOM 871 C CA . LYS A 1 109 ? 7.963 -11.651 -17.710 1.00 96.69 109 LYS A CA 1
ATOM 872 C C . LYS A 1 109 ? 7.016 -10.556 -17.240 1.00 96.69 109 LYS A C 1
ATOM 874 O O . LYS A 1 109 ? 5.800 -10.718 -17.330 1.00 96.69 109 LYS A O 1
ATOM 879 N N . VAL A 1 110 ? 7.566 -9.438 -16.783 1.00 96.12 110 VAL A N 1
ATOM 880 C CA . VAL A 1 110 ? 6.808 -8.277 -16.313 1.00 96.12 110 VAL A CA 1
ATOM 881 C C . VAL A 1 110 ? 7.184 -7.058 -17.137 1.00 96.12 110 VAL A C 1
ATOM 883 O O . VAL A 1 110 ? 8.353 -6.739 -17.310 1.00 96.12 110 VAL A O 1
ATOM 886 N N . GLU A 1 111 ? 6.172 -6.364 -17.637 1.00 96.75 111 GLU A N 1
ATOM 887 C CA . GLU A 1 111 ? 6.322 -5.114 -18.372 1.00 96.75 111 GLU A CA 1
ATOM 888 C C . GLU A 1 111 ? 5.857 -3.946 -17.495 1.00 96.75 111 GLU A C 1
ATOM 890 O O . GLU A 1 111 ? 4.707 -3.916 -17.047 1.00 96.75 111 GLU A O 1
ATOM 895 N N . ILE A 1 112 ? 6.760 -3.000 -17.243 1.00 97.31 112 ILE A N 1
ATOM 896 C CA . ILE A 1 112 ? 6.618 -1.890 -16.298 1.00 97.31 112 ILE A CA 1
ATOM 897 C C . ILE A 1 112 ? 6.620 -0.587 -17.087 1.00 97.31 112 ILE A C 1
ATOM 899 O O . ILE A 1 112 ? 7.526 -0.340 -17.880 1.00 97.31 112 ILE A O 1
ATOM 903 N N . ARG A 1 113 ? 5.601 0.248 -16.887 1.00 96.50 113 ARG A N 1
ATOM 904 C CA . ARG A 1 113 ? 5.479 1.550 -17.559 1.00 96.50 113 ARG A CA 1
ATOM 905 C C . ARG A 1 113 ? 6.335 2.603 -16.857 1.00 96.50 113 ARG A C 1
ATOM 907 O O . ARG A 1 113 ? 6.597 2.488 -15.663 1.00 96.50 113 ARG A O 1
ATOM 914 N N . GLU A 1 114 ? 6.748 3.622 -17.605 1.00 96.31 114 GLU A N 1
ATOM 915 C CA . GLU A 1 114 ? 7.366 4.823 -17.027 1.00 96.31 114 GLU A CA 1
ATOM 916 C C . GLU A 1 114 ? 6.396 5.485 -16.026 1.00 96.31 114 GLU A C 1
ATOM 918 O O . GLU A 1 114 ? 5.175 5.415 -16.202 1.00 96.31 114 GLU A O 1
ATOM 923 N N . GLY A 1 115 ? 6.940 6.053 -14.950 1.00 95.69 115 GLY A N 1
ATOM 924 C CA . GLY A 1 115 ? 6.209 6.452 -13.748 1.00 95.69 115 GLY A CA 1
ATOM 925 C C . GLY A 1 115 ? 5.261 7.639 -13.898 1.00 95.69 115 GLY A C 1
ATOM 926 O O . GLY A 1 115 ? 4.426 7.837 -13.020 1.00 95.69 115 GLY A O 1
ATOM 927 N N . THR A 1 116 ? 5.316 8.393 -15.002 1.00 94.81 116 THR A N 1
ATOM 928 C CA . THR A 1 116 ? 4.349 9.470 -15.248 1.00 94.81 116 THR A CA 1
ATOM 929 C C . THR A 1 116 ? 2.931 8.896 -15.309 1.00 94.81 116 THR A C 1
ATOM 931 O O . THR A 1 116 ? 2.588 8.114 -16.206 1.00 94.81 116 THR A O 1
ATOM 934 N N . ALA A 1 117 ? 2.064 9.323 -14.394 1.00 94.69 117 ALA A N 1
ATOM 935 C CA . ALA A 1 117 ? 0.696 8.857 -14.300 1.00 94.69 117 ALA A CA 1
ATOM 936 C C . ALA A 1 117 ? -0.129 9.338 -15.501 1.00 94.69 117 ALA A C 1
ATOM 938 O O . ALA A 1 117 ? -0.293 10.530 -15.772 1.00 94.69 117 ALA A O 1
ATOM 939 N N . LYS A 1 118 ? -0.701 8.379 -16.235 1.00 93.25 118 LYS A N 1
ATOM 940 C CA . LYS A 1 118 ? -1.515 8.639 -17.429 1.00 93.25 118 LYS A CA 1
ATOM 941 C C . LYS A 1 118 ? -2.898 8.019 -17.313 1.00 93.25 118 LYS A C 1
ATOM 943 O O . LYS A 1 118 ? -3.072 6.891 -16.838 1.00 93.25 118 LYS A O 1
ATOM 948 N N . ILE A 1 119 ? -3.886 8.760 -17.806 1.00 93.19 119 ILE A N 1
ATOM 949 C CA . ILE A 1 119 ? -5.215 8.237 -18.137 1.00 93.19 119 ILE A CA 1
ATOM 950 C C . ILE A 1 119 ? -5.213 7.685 -19.565 1.00 93.19 119 ILE A C 1
ATOM 952 O O . ILE A 1 119 ? -4.372 8.066 -20.374 1.00 93.19 119 ILE A O 1
ATOM 956 N N . LEU A 1 120 ? -6.200 6.847 -19.895 1.00 90.94 120 LEU A N 1
ATOM 957 C CA . LEU A 1 120 ? -6.277 6.129 -21.176 1.00 90.94 120 LEU A CA 1
ATOM 958 C C . LEU A 1 120 ? -6.122 7.034 -22.414 1.00 90.94 120 LEU A C 1
ATOM 960 O O . LEU A 1 120 ? -5.505 6.627 -23.391 1.00 90.94 120 LEU A O 1
ATOM 964 N N . TYR A 1 121 ? -6.664 8.255 -22.374 1.00 88.00 121 TYR A N 1
ATOM 965 C CA . TYR A 1 121 ? -6.594 9.205 -23.492 1.00 88.00 121 TYR A CA 1
ATOM 966 C C . TYR A 1 121 ? -5.166 9.703 -23.785 1.00 88.00 121 TYR A C 1
ATOM 968 O O . TYR A 1 121 ? -4.866 10.071 -24.916 1.00 88.00 121 TYR A O 1
ATOM 976 N N . ASN A 1 122 ? -4.281 9.679 -22.785 1.00 90.38 122 ASN A N 1
ATOM 977 C CA . ASN A 1 122 ? -2.896 10.140 -22.901 1.00 90.38 122 ASN A CA 1
ATOM 978 C C . ASN A 1 122 ? -1.917 8.997 -23.240 1.00 90.38 122 ASN A C 1
ATOM 980 O O . ASN A 1 122 ? -0.713 9.232 -23.341 1.00 90.38 122 ASN A O 1
ATOM 984 N N . ASP A 1 123 ? -2.415 7.764 -23.383 1.00 88.50 123 ASP A N 1
ATOM 985 C CA . ASP A 1 123 ? -1.618 6.582 -23.710 1.00 88.50 123 ASP A CA 1
ATOM 986 C C . ASP A 1 123 ? -1.534 6.364 -25.227 1.00 88.50 123 ASP A C 1
ATOM 988 O O . ASP A 1 123 ? -2.522 6.493 -25.955 1.00 88.50 123 ASP A O 1
ATOM 992 N N . ASN A 1 124 ? -0.359 5.936 -25.699 1.00 86.56 124 ASN A N 1
ATOM 993 C CA . ASN A 1 124 ? -0.203 5.414 -27.056 1.00 86.56 124 ASN A CA 1
ATOM 994 C C . ASN A 1 124 ? -0.881 4.030 -27.200 1.00 86.56 124 ASN A C 1
ATOM 996 O O . ASN A 1 124 ? -1.204 3.370 -26.210 1.00 86.56 124 ASN A O 1
ATOM 1000 N N . ASN A 1 125 ? -1.074 3.557 -28.435 1.00 89.94 125 ASN A N 1
ATOM 1001 C CA . ASN A 1 125 ? -1.778 2.292 -28.698 1.00 89.94 125 ASN A CA 1
ATOM 1002 C C . ASN A 1 125 ? -1.151 1.073 -27.989 1.00 89.94 125 ASN A C 1
ATOM 1004 O O . ASN A 1 125 ? -1.883 0.177 -27.563 1.00 89.94 125 ASN A O 1
ATOM 1008 N N . LEU A 1 126 ? 0.178 1.042 -27.834 1.00 90.12 126 LEU A N 1
ATOM 1009 C CA . LEU A 1 126 ? 0.891 -0.043 -27.149 1.00 90.12 126 LEU A CA 1
ATOM 1010 C C . LEU A 1 126 ? 0.606 -0.034 -25.642 1.00 90.12 126 LEU A C 1
ATOM 1012 O O . LEU A 1 126 ? 0.266 -1.070 -25.075 1.00 90.12 126 LEU A O 1
ATOM 1016 N N . LEU A 1 127 ? 0.653 1.139 -25.008 1.00 92.56 127 LEU A N 1
ATOM 1017 C CA . LEU A 1 127 ? 0.322 1.321 -23.595 1.00 92.56 127 LEU A CA 1
ATOM 1018 C C . LEU A 1 127 ? -1.148 0.984 -23.318 1.00 92.56 127 LEU A C 1
ATOM 1020 O O . LEU A 1 127 ? -1.451 0.315 -22.331 1.00 92.56 127 LEU A O 1
ATOM 1024 N N . GLN A 1 128 ? -2.066 1.354 -24.215 1.00 94.00 128 GLN A N 1
ATOM 1025 C CA . GLN A 1 128 ? -3.474 0.969 -24.086 1.00 94.00 128 GLN A CA 1
ATOM 1026 C C . GLN A 1 128 ? -3.672 -0.553 -24.159 1.00 94.00 128 GLN A C 1
ATOM 1028 O O . GLN A 1 128 ? -4.478 -1.104 -23.405 1.00 94.00 128 GLN A O 1
ATOM 1033 N N . ALA A 1 129 ? -2.958 -1.243 -25.056 1.00 94.00 129 ALA A N 1
ATOM 1034 C CA . ALA A 1 129 ? -3.001 -2.701 -25.157 1.00 94.00 129 ALA A CA 1
ATOM 1035 C C . ALA A 1 129 ? -2.423 -3.368 -23.898 1.00 94.00 129 ALA A C 1
ATOM 1037 O O . ALA A 1 129 ? -3.072 -4.242 -23.322 1.00 94.00 129 ALA A O 1
ATOM 1038 N N . HIS A 1 130 ? -1.269 -2.888 -23.425 1.00 94.88 130 HIS A N 1
ATOM 1039 C CA . HIS A 1 130 ? -0.625 -3.347 -22.191 1.00 94.88 130 HIS A CA 1
ATOM 1040 C C . HIS A 1 130 ? -1.549 -3.216 -20.975 1.00 94.88 130 HIS A C 1
ATOM 1042 O O . HIS A 1 130 ? -1.746 -4.186 -20.248 1.00 94.88 130 HIS A O 1
ATOM 1048 N N . ARG A 1 131 ? -2.220 -2.070 -20.799 1.00 95.38 131 ARG A N 1
ATOM 1049 C CA . ARG A 1 131 ? -3.187 -1.866 -19.703 1.00 95.38 131 ARG A CA 1
ATOM 1050 C C . ARG A 1 131 ? -4.359 -2.832 -19.749 1.00 95.38 131 ARG A C 1
ATOM 1052 O O . ARG A 1 131 ? -4.789 -3.320 -18.709 1.00 95.38 131 ARG A O 1
ATOM 1059 N N . LYS A 1 132 ? -4.909 -3.087 -20.939 1.00 95.69 132 LYS A N 1
ATOM 1060 C CA . LYS A 1 132 ? -6.017 -4.040 -21.100 1.00 95.69 132 LYS A CA 1
ATOM 1061 C C . LYS A 1 132 ? -5.587 -5.442 -20.687 1.00 95.69 132 LYS A C 1
ATOM 1063 O O . LYS A 1 132 ? -6.364 -6.126 -20.031 1.00 95.69 132 LYS A O 1
ATOM 1068 N N . GLU A 1 133 ? -4.377 -5.851 -21.054 1.00 95.81 133 GLU A N 1
ATOM 1069 C CA . GLU A 1 133 ? -3.858 -7.165 -20.686 1.00 95.81 133 GLU A CA 1
ATOM 1070 C C . GLU A 1 133 ? -3.547 -7.258 -19.188 1.00 95.81 133 GLU A C 1
ATOM 1072 O O . GLU A 1 133 ? -4.018 -8.183 -18.531 1.00 95.81 133 GLU A O 1
ATOM 1077 N N . GLU A 1 134 ? -2.893 -6.245 -18.609 1.00 95.69 134 GLU A N 1
ATOM 1078 C CA . GLU A 1 134 ? -2.659 -6.162 -17.161 1.00 95.69 134 GLU A CA 1
ATOM 1079 C C . GLU A 1 134 ? -3.976 -6.265 -16.374 1.00 95.69 134 GLU A C 1
ATOM 1081 O O . GLU A 1 134 ? -4.065 -7.018 -15.405 1.00 95.69 134 GLU A O 1
ATOM 1086 N N . LEU A 1 135 ? -5.028 -5.556 -16.799 1.00 96.62 135 LEU A N 1
ATOM 1087 C CA . LEU A 1 135 ? -6.335 -5.609 -16.140 1.00 96.62 135 LEU A CA 1
ATOM 1088 C C . LEU A 1 135 ? -6.994 -6.989 -16.239 1.00 96.62 135 LEU A C 1
ATOM 1090 O O . LEU A 1 135 ? -7.579 -7.437 -15.252 1.00 96.62 135 LEU A O 1
ATOM 1094 N N . LYS A 1 136 ? -6.893 -7.679 -17.382 1.00 97.31 136 LYS A N 1
ATOM 1095 C CA . LYS A 1 136 ? -7.404 -9.054 -17.515 1.00 97.31 136 LYS A CA 1
ATOM 1096 C C . LYS A 1 136 ? -6.676 -10.005 -16.572 1.00 97.31 136 LYS A C 1
ATOM 1098 O O . LYS A 1 136 ? -7.329 -10.787 -15.887 1.00 97.31 136 LYS A O 1
ATOM 1103 N N . GLU A 1 137 ? -5.349 -9.921 -16.500 1.00 95.44 137 GLU A N 1
ATOM 1104 C CA . GLU A 1 137 ? -4.563 -10.760 -15.592 1.00 95.44 137 GLU A CA 1
ATOM 1105 C C . GLU A 1 137 ? -4.893 -10.458 -14.127 1.00 95.44 137 GLU A C 1
ATOM 1107 O O . GLU A 1 137 ? -5.123 -11.374 -13.336 1.00 95.44 137 GLU A O 1
ATOM 1112 N N . ARG A 1 138 ? -5.060 -9.179 -13.762 1.00 96.06 138 ARG A N 1
ATOM 1113 C CA . ARG A 1 138 ? -5.517 -8.801 -12.416 1.00 96.06 138 ARG A CA 1
ATOM 1114 C C . ARG A 1 138 ? -6.911 -9.338 -12.093 1.00 96.06 138 ARG A C 1
ATOM 1116 O O . ARG A 1 138 ? -7.118 -9.780 -10.971 1.00 96.06 138 ARG A O 1
ATOM 1123 N N . GLN A 1 139 ? -7.848 -9.342 -13.041 1.00 96.38 139 GLN A N 1
ATOM 1124 C CA . GLN A 1 139 ? -9.196 -9.894 -12.839 1.00 96.38 139 GLN A CA 1
ATOM 1125 C C . GLN A 1 139 ? -9.205 -11.420 -12.672 1.00 96.38 139 GLN A C 1
ATOM 1127 O O . GLN A 1 139 ? -10.086 -11.952 -12.000 1.00 96.38 139 GLN A O 1
ATOM 1132 N N . LYS A 1 140 ? -8.235 -12.131 -13.262 1.00 95.06 140 LYS A N 1
ATOM 1133 C CA . LYS A 1 140 ? -8.034 -13.569 -13.015 1.00 95.06 140 LYS A CA 1
ATOM 1134 C C . LYS A 1 140 ? -7.435 -13.821 -11.631 1.00 95.06 140 LYS A C 1
ATOM 1136 O O . LYS A 1 140 ? -7.830 -14.772 -10.967 1.00 95.06 140 LYS A O 1
ATOM 1141 N N . LYS A 1 141 ? -6.496 -12.964 -11.223 1.00 93.88 141 LYS A N 1
ATOM 1142 C CA . LYS A 1 141 ? -5.713 -13.067 -9.985 1.00 93.88 141 LYS A CA 1
ATOM 1143 C C . LYS A 1 141 ? -6.488 -12.648 -8.730 1.00 93.88 141 LYS A C 1
ATOM 1145 O O . LYS A 1 141 ? -6.371 -13.305 -7.706 1.00 93.88 141 LYS A O 1
ATOM 1150 N N . TYR A 1 142 ? -7.280 -11.579 -8.802 1.00 95.94 142 TYR A N 1
ATOM 1151 C CA . TYR A 1 142 ? -8.057 -11.043 -7.681 1.00 95.94 142 TYR A CA 1
ATOM 1152 C C . TYR A 1 142 ? -9.548 -11.183 -7.975 1.00 95.94 142 TYR A C 1
ATOM 1154 O O . TYR A 1 142 ? -10.125 -10.392 -8.728 1.00 95.94 142 TYR A O 1
ATOM 1162 N N . ARG A 1 143 ? -10.173 -12.207 -7.391 1.00 96.75 143 ARG A N 1
ATOM 1163 C CA . ARG A 1 143 ? -11.588 -12.523 -7.611 1.00 96.75 143 ARG A CA 1
ATOM 1164 C C . ARG A 1 143 ? -12.425 -12.194 -6.382 1.00 96.75 143 ARG A C 1
ATOM 1166 O O . ARG A 1 143 ? -11.910 -12.063 -5.276 1.00 96.75 143 ARG A O 1
ATOM 1173 N N . TRP A 1 144 ? -13.725 -12.045 -6.609 1.00 95.12 144 TRP A N 1
ATOM 1174 C CA . TRP A 1 144 ? -14.701 -11.821 -5.550 1.00 95.12 144 TRP A CA 1
ATOM 1175 C C . TRP A 1 144 ? -15.251 -13.149 -5.041 1.00 95.12 144 TRP A C 1
ATOM 1177 O O . TRP A 1 144 ? -15.748 -13.941 -5.841 1.00 95.12 144 TRP A O 1
ATOM 1187 N N . ALA A 1 145 ? -15.278 -13.315 -3.724 1.00 93.38 145 ALA A N 1
ATOM 1188 C CA . ALA A 1 145 ? -16.029 -14.352 -3.036 1.00 93.38 145 ALA A CA 1
ATOM 1189 C C . ALA A 1 145 ? -17.172 -13.742 -2.215 1.00 93.38 145 ALA A C 1
ATOM 1191 O O . ALA A 1 145 ? -17.124 -12.597 -1.755 1.00 93.38 145 ALA A O 1
ATOM 1192 N N . SER A 1 146 ? -18.240 -14.517 -2.051 1.00 89.69 146 SER A N 1
ATOM 1193 C CA . SER A 1 146 ? -19.347 -14.183 -1.158 1.00 89.69 146 SER A CA 1
ATOM 1194 C C . SER A 1 146 ? -19.179 -14.965 0.134 1.00 89.69 146 SER A C 1
ATOM 1196 O O . SER A 1 146 ? -19.370 -16.175 0.136 1.00 89.69 146 SER A O 1
ATOM 1198 N N . TRP A 1 147 ? -18.861 -14.273 1.228 1.00 79.31 147 TRP A N 1
ATOM 1199 C CA . TRP A 1 147 ? -18.756 -14.913 2.539 1.00 79.31 147 TRP A CA 1
ATOM 1200 C C . TRP A 1 147 ? -20.128 -15.307 3.105 1.00 79.31 147 TRP A C 1
ATOM 1202 O O . TRP A 1 147 ? -20.340 -16.445 3.511 1.00 79.31 147 TRP A O 1
ATOM 1212 N N . THR A 1 148 ? -21.093 -14.382 3.114 1.00 82.44 148 THR A N 1
ATOM 1213 C CA . THR A 1 148 ? -22.473 -14.617 3.580 1.00 82.44 148 THR A CA 1
ATOM 1214 C C . THR A 1 148 ? -23.437 -13.637 2.889 1.00 82.44 148 THR A C 1
ATOM 1216 O O . THR A 1 148 ? -23.042 -12.497 2.620 1.00 82.44 148 THR A O 1
ATOM 1219 N N . PRO A 1 149 ? -24.690 -14.030 2.565 1.00 83.44 149 PRO A N 1
ATOM 1220 C CA . PRO A 1 149 ? -25.668 -13.126 1.957 1.00 83.44 149 PRO A CA 1
ATOM 1221 C C . PRO A 1 149 ? -25.888 -11.842 2.771 1.00 83.44 149 PRO A C 1
ATOM 1223 O O . PRO A 1 149 ? -26.050 -11.884 3.985 1.00 83.44 149 PRO A O 1
ATOM 1226 N N . GLY A 1 150 ? -25.930 -10.692 2.094 1.00 76.56 150 GLY A N 1
ATOM 1227 C CA . GLY A 1 150 ? -26.157 -9.381 2.722 1.00 76.56 150 GLY A CA 1
ATOM 1228 C C . GLY A 1 150 ? -24.892 -8.653 3.195 1.00 76.56 150 GLY A C 1
ATOM 1229 O O . GLY A 1 150 ? -24.963 -7.454 3.459 1.00 76.56 150 GLY A O 1
ATOM 1230 N N . ILE A 1 151 ? -23.739 -9.325 3.229 1.00 78.56 151 ILE A N 1
ATOM 1231 C CA . ILE A 1 151 ? -22.431 -8.717 3.517 1.00 78.56 151 ILE A CA 1
ATOM 1232 C C . ILE A 1 151 ? -21.727 -8.359 2.194 1.00 78.56 151 ILE A C 1
ATOM 1234 O O . ILE A 1 151 ? -21.883 -9.092 1.209 1.00 78.56 151 ILE A O 1
ATOM 1238 N N . PRO A 1 152 ? -20.970 -7.241 2.120 1.00 80.06 152 PRO A N 1
ATOM 1239 C CA . PRO A 1 152 ? -20.125 -6.954 0.966 1.00 80.06 152 PRO A CA 1
ATOM 1240 C C . PRO A 1 152 ? -19.224 -8.143 0.608 1.00 80.06 152 PRO A C 1
ATOM 1242 O O . PRO A 1 152 ? -18.736 -8.858 1.481 1.00 80.06 152 PRO A O 1
ATOM 1245 N N . ARG A 1 153 ? -19.013 -8.362 -0.693 1.00 85.31 153 ARG A N 1
ATOM 1246 C CA . ARG A 1 153 ? -18.106 -9.415 -1.168 1.00 85.31 153 ARG A CA 1
ATOM 1247 C C . ARG A 1 153 ? -16.678 -9.143 -0.690 1.00 85.31 153 ARG A C 1
ATOM 1249 O O . ARG A 1 153 ? -16.297 -7.988 -0.516 1.00 85.31 153 ARG A O 1
ATOM 1256 N N . CYS A 1 154 ? -15.899 -10.203 -0.537 1.00 88.94 154 CYS A N 1
ATOM 1257 C CA . CYS A 1 154 ? -14.497 -10.163 -0.133 1.00 88.94 154 CYS A CA 1
ATOM 1258 C C . CYS A 1 154 ? -13.601 -10.778 -1.217 1.00 88.94 154 CYS A C 1
ATOM 1260 O O . CYS A 1 154 ? -14.085 -11.189 -2.276 1.00 88.94 154 CYS A O 1
ATOM 1262 N N . ILE A 1 155 ? -12.292 -10.800 -0.971 1.00 94.62 155 ILE A N 1
ATOM 1263 C CA . ILE A 1 155 ? -11.340 -11.492 -1.837 1.00 94.62 155 ILE A CA 1
ATOM 1264 C C . ILE A 1 155 ? -11.569 -13.008 -1.785 1.00 94.62 155 ILE A C 1
ATOM 1266 O O . ILE A 1 155 ? -11.869 -13.568 -0.734 1.00 94.62 155 ILE A O 1
ATOM 1270 N N . ASP A 1 156 ? -11.453 -13.653 -2.938 1.00 94.69 156 ASP A N 1
ATOM 1271 C CA . ASP A 1 156 ? -11.517 -15.105 -3.108 1.00 94.69 156 ASP A CA 1
ATOM 1272 C C . ASP A 1 156 ? -10.210 -15.765 -2.645 1.00 94.69 156 ASP A C 1
ATOM 1274 O O . ASP A 1 156 ? -9.336 -16.075 -3.453 1.00 94.69 156 ASP A O 1
ATOM 1278 N N . ALA A 1 157 ? -10.060 -15.886 -1.327 1.00 93.38 157 ALA A N 1
ATOM 1279 C CA . ALA A 1 157 ? -8.950 -16.546 -0.647 1.00 93.38 157 ALA A CA 1
ATOM 1280 C C . ALA A 1 157 ? -9.454 -17.139 0.679 1.00 93.38 157 ALA A C 1
ATOM 1282 O O . ALA A 1 157 ? -10.161 -16.458 1.423 1.00 93.38 157 ALA A O 1
ATOM 1283 N N . GLU A 1 158 ? -9.102 -18.391 0.981 1.00 89.25 158 GLU A N 1
ATOM 1284 C CA . GLU A 1 158 ? -9.489 -19.051 2.240 1.00 89.25 158 GLU A CA 1
ATOM 1285 C C . GLU A 1 158 ? -8.458 -18.791 3.341 1.00 89.25 158 GLU A C 1
ATOM 1287 O O . GLU A 1 158 ? -8.794 -18.649 4.517 1.00 89.25 158 GLU A O 1
ATOM 1292 N N . THR A 1 159 ? -7.190 -18.702 2.947 1.00 88.56 159 THR A N 1
ATOM 1293 C CA . THR A 1 159 ? -6.045 -18.469 3.818 1.00 88.56 159 THR A CA 1
ATOM 1294 C C . THR A 1 159 ? -5.134 -17.386 3.243 1.00 88.56 159 THR A C 1
ATOM 1296 O O . THR A 1 159 ? -5.148 -17.088 2.048 1.00 88.56 159 THR A O 1
ATOM 1299 N N . GLU A 1 160 ? -4.264 -16.818 4.081 1.00 87.88 160 GLU A N 1
ATOM 1300 C CA . GLU A 1 160 ? -3.233 -15.869 3.634 1.00 87.88 160 GLU A CA 1
ATOM 1301 C C . GLU A 1 160 ? -2.330 -16.465 2.531 1.00 87.88 160 GLU A C 1
ATOM 1303 O O . GLU A 1 160 ? -1.852 -15.755 1.647 1.00 87.88 160 GLU A O 1
ATOM 1308 N N . ALA A 1 161 ? -2.113 -17.785 2.545 1.00 88.69 161 ALA A N 1
ATOM 1309 C CA . ALA A 1 161 ? -1.288 -18.473 1.557 1.00 88.69 161 ALA A CA 1
ATOM 1310 C C . ALA A 1 161 ? -1.922 -18.519 0.155 1.00 88.69 161 ALA A C 1
ATOM 1312 O O . ALA A 1 161 ? -1.190 -18.720 -0.816 1.00 88.69 161 ALA A O 1
ATOM 1313 N N . ASP A 1 162 ? -3.233 -18.289 0.034 1.00 90.50 162 ASP A N 1
ATOM 1314 C CA . ASP A 1 162 ? -3.937 -18.215 -1.253 1.00 90.50 162 ASP A CA 1
ATOM 1315 C C . ASP A 1 162 ? -3.807 -16.829 -1.900 1.00 90.50 162 ASP A C 1
ATOM 1317 O O . ASP A 1 162 ? -3.948 -16.676 -3.114 1.00 90.50 162 ASP A O 1
ATOM 1321 N N . LEU A 1 163 ? -3.494 -15.802 -1.101 1.00 93.12 163 LEU A N 1
ATOM 1322 C CA . LEU A 1 163 ? -3.263 -14.447 -1.593 1.00 93.12 163 LEU A CA 1
ATOM 1323 C C . LEU A 1 163 ? -1.996 -14.388 -2.439 1.00 93.12 163 LEU A C 1
ATOM 1325 O O . LEU A 1 163 ? -1.047 -15.132 -2.218 1.00 93.12 163 LEU A O 1
ATOM 1329 N N . HIS A 1 164 ? -1.906 -13.454 -3.376 1.00 92.81 164 HIS A N 1
ATOM 1330 C CA . HIS A 1 164 ? -0.633 -13.227 -4.054 1.00 92.81 164 HIS A CA 1
ATOM 1331 C C . HIS A 1 164 ? 0.383 -12.543 -3.120 1.00 92.81 164 HIS A C 1
ATOM 1333 O O . HIS A 1 164 ? -0.032 -11.656 -2.379 1.00 92.81 164 HIS A O 1
ATOM 1339 N N . PRO A 1 165 ? 1.693 -12.858 -3.188 1.00 91.44 165 PRO A N 1
ATOM 1340 C CA . PRO A 1 165 ? 2.716 -12.228 -2.344 1.00 91.44 165 PRO A CA 1
ATOM 1341 C C . PRO A 1 165 ? 2.688 -10.693 -2.290 1.00 91.44 165 PRO A C 1
ATOM 1343 O O . PRO A 1 165 ? 2.846 -10.147 -1.212 1.00 91.44 165 PRO A O 1
ATOM 1346 N N . ASP A 1 166 ? 2.384 -10.005 -3.400 1.00 92.19 166 ASP A N 1
ATOM 1347 C CA . ASP A 1 166 ? 2.170 -8.536 -3.436 1.00 92.19 166 ASP A CA 1
ATOM 1348 C C . ASP A 1 166 ? 1.147 -7.980 -2.423 1.00 92.19 166 ASP A C 1
ATOM 1350 O O . ASP A 1 166 ? 1.091 -6.773 -2.231 1.00 92.19 166 ASP A O 1
ATOM 1354 N N . VAL A 1 167 ? 0.262 -8.810 -1.863 1.00 91.50 167 VAL A N 1
ATOM 1355 C CA . VAL A 1 167 ? -0.785 -8.380 -0.915 1.00 91.50 167 VAL A CA 1
ATOM 1356 C C . VAL A 1 167 ? -0.776 -9.197 0.381 1.00 91.50 167 VAL A C 1
ATOM 1358 O O . VAL A 1 167 ? -1.761 -9.189 1.118 1.00 91.50 167 VAL A O 1
ATOM 1361 N N . ARG A 1 168 ? 0.299 -9.952 0.637 1.00 90.31 168 ARG A N 1
ATOM 1362 C CA . ARG A 1 168 ? 0.517 -10.639 1.917 1.00 90.31 168 ARG A CA 1
ATOM 1363 C C . ARG A 1 168 ? 1.259 -9.719 2.874 1.00 90.31 168 ARG A C 1
ATOM 1365 O O . ARG A 1 168 ? 1.837 -8.719 2.455 1.00 90.31 168 ARG A O 1
ATOM 1372 N N . PHE A 1 169 ? 1.279 -10.090 4.148 1.00 85.12 169 PHE A N 1
ATOM 1373 C CA . PHE A 1 169 ? 2.204 -9.461 5.073 1.00 85.12 169 PHE A CA 1
ATOM 1374 C C . PHE A 1 169 ? 3.646 -9.780 4.688 1.00 85.12 169 PHE A C 1
ATOM 1376 O O . PHE A 1 169 ? 3.971 -10.905 4.296 1.00 85.12 169 PHE A O 1
ATOM 1383 N N . ASP A 1 170 ? 4.517 -8.791 4.869 1.00 82.94 170 ASP A N 1
ATOM 1384 C CA . ASP A 1 170 ? 5.949 -9.039 4.914 1.00 82.94 170 ASP A CA 1
ATOM 1385 C C . ASP A 1 170 ? 6.252 -10.048 6.030 1.00 82.94 170 ASP A C 1
ATOM 1387 O O . ASP A 1 170 ? 5.593 -10.070 7.074 1.00 82.94 170 ASP A O 1
ATOM 1391 N N . ASN A 1 171 ? 7.251 -10.908 5.814 1.00 79.88 171 ASN A N 1
ATOM 1392 C CA . ASN A 1 171 ? 7.547 -12.011 6.736 1.00 79.88 171 ASN A CA 1
ATOM 1393 C C . ASN A 1 171 ? 7.842 -11.516 8.160 1.00 79.88 171 ASN A C 1
ATOM 1395 O O . ASN A 1 171 ? 7.404 -12.136 9.130 1.00 79.88 171 ASN A O 1
ATOM 1399 N N . GLU A 1 172 ? 8.524 -10.374 8.276 1.00 81.06 172 GLU A N 1
ATOM 1400 C CA . GLU A 1 172 ? 8.824 -9.716 9.549 1.00 81.06 172 GLU A CA 1
ATOM 1401 C C . GLU A 1 172 ? 7.533 -9.320 10.284 1.00 81.06 172 GLU A C 1
ATOM 1403 O O . GLU A 1 172 ? 7.342 -9.691 11.445 1.00 81.06 172 GLU A O 1
ATOM 1408 N N . LYS A 1 173 ? 6.603 -8.657 9.580 1.00 82.25 173 LYS A N 1
ATOM 1409 C CA . LYS A 1 173 ? 5.298 -8.246 10.118 1.00 82.25 173 LYS A CA 1
ATOM 1410 C C . LYS A 1 173 ? 4.452 -9.451 10.516 1.00 82.25 173 LYS A C 1
ATOM 1412 O O . LYS A 1 173 ? 3.892 -9.487 11.607 1.00 82.25 173 LYS A O 1
ATOM 1417 N N . LYS A 1 174 ? 4.399 -10.480 9.668 1.00 81.94 174 LYS A N 1
ATOM 1418 C CA . LYS A 1 174 ? 3.684 -11.727 9.964 1.00 81.94 174 LYS A CA 1
ATOM 1419 C C . LYS A 1 174 ? 4.207 -12.396 11.235 1.00 81.94 174 LYS A C 1
ATOM 1421 O O . LYS A 1 174 ? 3.411 -12.834 12.067 1.00 81.94 174 LYS A O 1
ATOM 1426 N N . SER A 1 175 ? 5.529 -12.488 11.379 1.00 79.44 175 SER A N 1
ATOM 1427 C CA . SER A 1 175 ? 6.158 -13.095 12.552 1.00 79.44 175 SER A CA 1
ATOM 1428 C C . SER A 1 175 ? 5.852 -12.302 13.824 1.00 79.44 175 SER A C 1
ATOM 1430 O O . SER A 1 175 ? 5.486 -12.902 14.834 1.00 79.44 175 SER A O 1
ATOM 1432 N N . ASP A 1 176 ? 5.963 -10.971 13.786 1.00 82.94 176 ASP A N 1
ATOM 1433 C CA . ASP A 1 176 ? 5.620 -10.106 14.923 1.00 82.94 176 ASP A CA 1
ATOM 1434 C C . ASP A 1 176 ? 4.130 -10.201 15.289 1.00 82.94 176 ASP A C 1
ATOM 1436 O O . ASP A 1 176 ? 3.785 -10.390 16.459 1.00 82.94 176 ASP A O 1
ATOM 1440 N N . PHE A 1 177 ? 3.240 -10.166 14.296 1.00 79.81 177 PHE A N 1
ATOM 1441 C CA . PHE A 1 177 ? 1.799 -10.302 14.495 1.00 79.81 177 PHE A CA 1
ATOM 1442 C C . PHE A 1 177 ? 1.450 -11.624 15.200 1.00 79.81 177 PHE A C 1
ATOM 1444 O O . PHE A 1 177 ? 0.808 -11.633 16.249 1.00 79.81 177 PHE A O 1
ATOM 1451 N N . GLN A 1 178 ? 1.950 -12.756 14.696 1.00 77.88 178 GLN A N 1
ATOM 1452 C CA . GLN A 1 178 ? 1.676 -14.067 15.297 1.00 77.88 178 GLN A CA 1
ATOM 1453 C C . GLN A 1 178 ? 2.287 -14.209 16.697 1.00 77.88 178 GLN A C 1
ATOM 1455 O O . GLN A 1 178 ? 1.629 -14.691 17.626 1.00 77.88 178 GLN A O 1
ATOM 1460 N N . TYR A 1 179 ? 3.541 -13.783 16.865 1.00 75.69 179 TYR A N 1
ATOM 1461 C CA . TYR A 1 179 ? 4.257 -13.942 18.126 1.00 75.69 179 TYR A CA 1
ATOM 1462 C C . TYR A 1 179 ? 3.708 -13.028 19.221 1.00 75.69 179 TYR A C 1
ATOM 1464 O O . TYR A 1 179 ? 3.620 -13.440 20.376 1.00 75.69 179 TYR A O 1
ATOM 1472 N N . SER A 1 180 ? 3.293 -11.807 18.883 1.00 75.94 180 SER A N 1
ATOM 1473 C CA . SER A 1 180 ? 2.774 -10.854 19.863 1.00 75.94 180 SER A CA 1
ATOM 1474 C C . SER A 1 180 ? 1.458 -11.290 20.496 1.00 75.94 180 SER A C 1
ATOM 1476 O O . SER A 1 180 ? 1.312 -11.172 21.715 1.00 75.94 180 SER A O 1
ATOM 1478 N N . LEU A 1 181 ? 0.528 -11.847 19.714 1.00 71.31 181 LEU A N 1
ATOM 1479 C CA . LEU A 1 181 ? -0.712 -12.408 20.250 1.00 71.31 181 LEU A CA 1
ATOM 1480 C C . LEU A 1 181 ? -0.418 -13.592 21.176 1.00 71.31 181 LEU A C 1
ATOM 1482 O O . LEU A 1 181 ? -0.948 -13.669 22.287 1.00 71.31 181 LEU A O 1
ATOM 1486 N N . GLN A 1 182 ? 0.462 -14.500 20.742 1.00 68.25 182 GLN A N 1
ATOM 1487 C CA . GLN A 1 182 ? 0.862 -15.648 21.550 1.00 68.25 182 GLN A CA 1
ATOM 1488 C C . GLN A 1 182 ? 1.550 -15.208 22.847 1.00 68.25 182 GLN A C 1
ATOM 1490 O O . GLN A 1 182 ? 1.252 -15.751 23.909 1.00 68.25 182 GLN A O 1
ATOM 1495 N N . TYR A 1 183 ? 2.432 -14.211 22.780 1.00 70.31 183 TYR A N 1
ATOM 1496 C CA . TYR A 1 183 ? 3.112 -13.642 23.936 1.00 70.31 183 TYR A CA 1
ATOM 1497 C C . TYR A 1 183 ? 2.124 -13.002 24.916 1.00 70.31 183 TYR A C 1
ATOM 1499 O O . TYR A 1 183 ? 2.182 -13.311 26.102 1.00 70.31 183 TYR A O 1
ATOM 1507 N N . ALA A 1 184 ? 1.177 -12.182 24.446 1.00 62.91 184 ALA A N 1
ATOM 1508 C CA . ALA A 1 184 ? 0.161 -11.565 25.302 1.00 62.91 184 ALA A CA 1
ATOM 1509 C C . ALA A 1 184 ? -0.703 -12.617 26.010 1.00 62.91 184 ALA A C 1
ATOM 1511 O O . ALA A 1 184 ? -0.929 -12.541 27.221 1.00 62.91 184 ALA A O 1
ATOM 1512 N N . LEU A 1 185 ? -1.133 -13.648 25.274 1.00 68.38 185 LEU A N 1
ATOM 1513 C CA . LEU A 1 185 ? -1.864 -14.775 25.847 1.00 68.38 185 LEU A CA 1
ATOM 1514 C C . LEU A 1 185 ? -1.013 -15.535 26.869 1.00 68.38 185 LEU A C 1
ATOM 1516 O O . LEU A 1 185 ? -1.521 -15.860 27.940 1.00 68.38 185 LEU A O 1
ATOM 1520 N N . LEU A 1 186 ? 0.266 -15.795 26.583 1.00 62.34 186 LEU A N 1
ATOM 1521 C CA . LEU A 1 186 ? 1.186 -16.461 27.506 1.00 62.34 186 LEU A CA 1
ATOM 1522 C C . LEU A 1 186 ? 1.441 -15.627 28.759 1.00 62.34 186 LEU A C 1
ATOM 1524 O O . LEU A 1 186 ? 1.380 -16.181 29.846 1.00 62.34 186 LEU A O 1
ATOM 1528 N N . GLU A 1 187 ? 1.683 -14.323 28.654 1.00 66.56 187 GLU A N 1
ATOM 1529 C CA . GLU A 1 187 ? 1.921 -13.455 29.810 1.00 66.56 187 GLU A CA 1
ATOM 1530 C C . GLU A 1 187 ? 0.691 -13.413 30.731 1.00 66.56 187 GLU A C 1
ATOM 1532 O O . GLU A 1 187 ? 0.804 -13.591 31.950 1.00 66.56 187 GLU A O 1
ATOM 1537 N N . LEU A 1 188 ? -0.503 -13.266 30.146 1.00 62.03 188 LEU A N 1
ATOM 1538 C CA . LEU A 1 188 ? -1.767 -13.313 30.880 1.00 62.03 188 LEU A CA 1
ATOM 1539 C C . LEU A 1 188 ? -2.021 -14.708 31.476 1.00 62.03 188 LEU A C 1
ATOM 1541 O O . LEU A 1 188 ? -2.468 -14.814 32.619 1.00 62.03 188 LEU A O 1
ATOM 1545 N N . CYS A 1 189 ? -1.679 -15.785 30.761 1.00 56.53 189 CYS A N 1
ATOM 1546 C CA . CYS A 1 189 ? -1.800 -17.161 31.253 1.00 56.53 189 CYS A CA 1
ATOM 1547 C C . CYS A 1 189 ? -0.759 -17.521 32.329 1.00 56.53 189 CYS A C 1
ATOM 1549 O O . CYS A 1 189 ? -1.077 -18.266 33.251 1.00 56.53 189 CYS A O 1
ATOM 1551 N N . LEU A 1 190 ? 0.465 -16.994 32.264 1.00 53.44 190 LEU A N 1
ATOM 1552 C CA . LEU A 1 190 ? 1.531 -17.220 33.246 1.00 53.44 190 LEU A CA 1
ATOM 1553 C C . LEU A 1 190 ? 1.238 -16.475 34.551 1.00 53.44 190 LEU A C 1
ATOM 1555 O O . LEU A 1 190 ? 1.426 -17.045 35.624 1.00 53.44 190 LEU A O 1
ATOM 1559 N N . LYS A 1 191 ? 0.656 -15.268 34.481 1.00 52.72 191 LYS A N 1
ATOM 1560 C CA . LYS A 1 191 ? 0.051 -14.606 35.654 1.00 52.72 191 LYS A CA 1
ATOM 1561 C C . LYS A 1 191 ? -1.137 -15.408 36.216 1.00 52.72 191 LYS A C 1
ATOM 1563 O O . LYS A 1 191 ? -1.375 -15.389 37.421 1.00 52.72 191 LYS A O 1
ATOM 1568 N N . LYS A 1 192 ? -1.842 -16.167 35.365 1.00 48.78 192 LYS A N 1
ATOM 1569 C CA . LYS A 1 192 ? -2.981 -17.038 35.717 1.00 48.78 192 LYS A CA 1
ATOM 1570 C C . LYS A 1 192 ? -2.585 -18.426 36.242 1.00 48.78 192 LYS A C 1
ATOM 1572 O O . LYS A 1 192 ? -3.391 -19.037 36.936 1.00 48.78 192 LYS A O 1
ATOM 1577 N N . PHE A 1 193 ? -1.356 -18.913 36.033 1.00 41.75 193 PHE A N 1
ATOM 1578 C CA . PHE A 1 193 ? -0.898 -20.188 36.621 1.00 41.75 193 PHE A CA 1
ATOM 1579 C C . PHE A 1 193 ? -0.862 -20.169 38.166 1.00 41.75 193 PHE A C 1
ATOM 1581 O O . PHE A 1 193 ? -0.734 -21.221 38.789 1.00 41.75 193 PHE A O 1
ATOM 1588 N N . ALA A 1 194 ? -1.070 -19.002 38.788 1.00 41.81 194 ALA A N 1
ATOM 1589 C CA . ALA A 1 194 ? -1.319 -18.854 40.220 1.00 41.81 194 ALA A CA 1
ATOM 1590 C C . ALA A 1 194 ? -2.789 -19.094 40.655 1.00 41.81 194 ALA A C 1
ATOM 1592 O O . ALA A 1 194 ? -3.032 -19.242 41.850 1.00 41.81 194 ALA A O 1
ATOM 1593 N N . MET A 1 195 ? -3.779 -19.162 39.748 1.00 39.16 195 MET A N 1
ATOM 1594 C CA . MET A 1 195 ? -5.207 -19.312 40.095 1.00 39.16 195 MET A CA 1
ATOM 1595 C C . MET A 1 195 ? -6.013 -20.156 39.072 1.00 39.16 195 MET A C 1
ATOM 1597 O O . MET A 1 195 ? -6.677 -19.626 38.190 1.00 39.16 195 MET A O 1
ATOM 1601 N N . MET A 1 196 ? -5.982 -21.482 39.281 1.00 36.28 196 MET A N 1
ATOM 1602 C CA . MET A 1 196 ? -6.969 -22.544 38.951 1.00 36.28 196 MET A CA 1
ATOM 1603 C C . MET A 1 196 ? -7.501 -22.834 37.518 1.00 36.28 196 MET A C 1
ATOM 1605 O O . MET A 1 196 ? -7.772 -21.968 36.693 1.00 36.28 196 MET A O 1
ATOM 1609 N N . PHE A 1 197 ? -7.744 -24.146 37.324 1.00 38.44 197 PHE A N 1
ATOM 1610 C CA . PHE A 1 197 ? -8.398 -24.870 36.217 1.00 38.44 197 PHE A CA 1
ATOM 1611 C C . PHE A 1 197 ? -9.907 -25.142 36.453 1.00 38.44 197 PHE A C 1
ATOM 1613 O O . PHE A 1 197 ? -10.329 -25.312 37.594 1.00 38.44 197 PHE A O 1
ATOM 1620 N N . GLY A 1 198 ? -10.657 -25.378 35.356 1.00 37.53 198 GLY A N 1
ATOM 1621 C CA . GLY A 1 198 ? -11.956 -26.100 35.283 1.00 37.53 198 GLY A CA 1
ATOM 1622 C C . GLY A 1 198 ? -13.075 -25.279 34.606 1.00 37.53 198 GLY A C 1
ATOM 1623 O O . GLY A 1 198 ? -13.182 -24.102 34.908 1.00 37.53 198 GLY A O 1
ATOM 1624 N N . LYS A 1 199 ? -13.955 -25.747 33.698 1.00 32.72 199 LYS A N 1
ATOM 1625 C CA . LYS A 1 199 ? -14.308 -27.043 33.062 1.00 32.72 199 LYS A CA 1
ATOM 1626 C C . LYS A 1 199 ? -14.924 -26.790 31.650 1.00 32.72 199 LYS A C 1
ATOM 1628 O O . LYS A 1 199 ? -15.070 -25.648 31.239 1.00 32.72 199 LYS A O 1
ATOM 1633 N N . SER A 1 200 ? -15.233 -27.883 30.940 1.00 36.47 200 SER A N 1
ATOM 1634 C CA . SER A 1 200 ? -15.430 -28.102 29.491 1.00 36.47 200 SER A CA 1
ATOM 1635 C C . SER A 1 200 ? -16.703 -27.582 28.790 1.00 36.47 200 SER A C 1
ATOM 1637 O O . SER A 1 200 ? -17.747 -27.389 29.406 1.00 36.47 200 SER A O 1
ATOM 1639 N N . TRP A 1 201 ? -16.601 -27.516 27.453 1.00 32.88 201 TRP A N 1
ATOM 1640 C CA . TRP A 1 201 ? -17.641 -27.268 26.439 1.00 32.88 201 TRP A CA 1
ATOM 1641 C C . TRP A 1 201 ? -18.141 -28.575 25.806 1.00 32.88 201 TRP A C 1
ATOM 1643 O O . TRP A 1 201 ? -17.304 -29.415 25.485 1.00 32.88 201 TRP A O 1
ATOM 1653 N N . ASN A 1 202 ? -19.451 -28.712 25.541 1.00 37.25 202 ASN A N 1
ATOM 1654 C CA . ASN A 1 202 ? -20.022 -29.920 24.915 1.00 37.25 202 ASN A CA 1
ATOM 1655 C C . ASN A 1 202 ? -20.985 -29.687 23.722 1.00 37.25 202 ASN A C 1
ATOM 1657 O O . ASN A 1 202 ? -21.597 -30.660 23.288 1.00 37.25 202 ASN A O 1
ATOM 1661 N N . ASN A 1 203 ? -21.166 -28.481 23.161 1.00 42.06 203 ASN A N 1
ATOM 1662 C CA . ASN A 1 203 ? -21.977 -28.356 21.935 1.00 42.06 203 ASN A CA 1
ATOM 1663 C C . ASN A 1 203 ? -21.623 -27.127 21.080 1.00 42.06 203 ASN A C 1
ATOM 1665 O O . ASN A 1 203 ? -21.397 -26.048 21.618 1.00 42.06 203 ASN A O 1
ATOM 1669 N N . LEU A 1 204 ? -21.574 -27.316 19.758 1.00 41.16 204 LEU A N 1
ATOM 1670 C CA . LEU A 1 204 ? -21.048 -26.390 18.749 1.00 41.16 204 LEU A CA 1
ATOM 1671 C C . LEU A 1 204 ? -22.113 -25.957 17.714 1.00 41.16 204 LEU A C 1
ATOM 1673 O O . LEU A 1 204 ? -21.774 -25.700 16.563 1.00 41.16 204 LEU A O 1
ATOM 1677 N N . GLU A 1 205 ? -23.394 -25.892 18.090 1.00 43.16 205 GLU A N 1
ATOM 1678 C CA . GLU A 1 205 ? -24.494 -25.553 17.158 1.00 43.16 205 GLU A CA 1
ATOM 1679 C C . GLU A 1 205 ? -25.226 -24.226 17.446 1.00 43.16 205 GLU A C 1
ATOM 1681 O O . GLU A 1 205 ? -26.022 -23.793 16.619 1.00 43.16 205 GLU A O 1
ATOM 1686 N N . ASP A 1 206 ? -24.894 -23.483 18.506 1.00 39.19 206 ASP A N 1
ATOM 1687 C CA . ASP A 1 206 ? -25.641 -22.253 18.852 1.00 39.19 206 ASP A CA 1
ATOM 1688 C C . ASP A 1 206 ? -25.037 -20.937 18.312 1.00 39.19 206 ASP A C 1
ATOM 1690 O O . ASP A 1 206 ? -25.532 -19.849 18.599 1.00 39.19 206 ASP A O 1
ATOM 1694 N N . PHE A 1 207 ? -24.009 -20.989 17.458 1.00 38.09 207 PHE A N 1
ATOM 1695 C CA . PHE A 1 207 ? -23.373 -19.786 16.884 1.00 38.09 207 PHE A CA 1
ATOM 1696 C C . PHE A 1 207 ? -24.058 -19.217 15.623 1.00 38.09 207 PHE A C 1
ATOM 1698 O O . PHE A 1 207 ? -23.499 -18.348 14.957 1.00 38.09 207 PHE A O 1
ATOM 1705 N N . LYS A 1 208 ? -25.273 -19.659 15.275 1.00 36.97 208 LYS A N 1
ATOM 1706 C CA . LYS A 1 208 ? -25.950 -19.271 14.017 1.00 36.97 208 LYS A CA 1
ATOM 1707 C C . LYS A 1 208 ? -26.995 -18.150 14.107 1.00 36.97 208 LYS A C 1
ATOM 1709 O O . LYS A 1 208 ? -27.764 -17.976 13.168 1.00 36.97 208 LYS A O 1
ATOM 1714 N N . CYS A 1 209 ? -26.992 -17.331 15.156 1.00 33.56 209 CYS A N 1
ATOM 1715 C CA . CYS A 1 209 ? -27.890 -16.169 15.248 1.00 33.56 209 CYS A CA 1
ATOM 1716 C C . CYS A 1 209 ? -27.157 -14.893 15.675 1.00 33.56 209 CYS A C 1
ATOM 1718 O O . CYS A 1 209 ? -27.503 -14.269 16.672 1.00 33.56 209 CYS A O 1
ATOM 1720 N N . LEU A 1 210 ? -26.156 -14.475 14.906 1.00 29.84 210 LEU A N 1
ATOM 1721 C CA . LEU A 1 210 ? -25.626 -13.114 14.950 1.00 29.84 210 LEU A CA 1
ATOM 1722 C C . LEU A 1 210 ? -25.461 -12.645 13.506 1.00 29.84 210 LEU A C 1
ATOM 1724 O O . LEU A 1 210 ? -25.068 -13.434 12.657 1.00 29.84 210 LEU A O 1
ATOM 1728 N N . PHE A 1 211 ? -25.789 -11.381 13.249 1.00 32.94 211 PHE A N 1
ATOM 1729 C CA . PHE A 1 211 ? -25.955 -10.732 11.938 1.00 32.94 211 PHE A CA 1
ATOM 1730 C C . PHE A 1 211 ? -27.355 -10.853 11.324 1.00 32.94 211 PHE A C 1
ATOM 1732 O O . PHE A 1 211 ? -27.606 -11.602 10.384 1.00 32.94 211 PHE A O 1
ATOM 1739 N N . TRP A 1 212 ? -28.257 -9.988 11.796 1.00 27.09 212 TRP A N 1
ATOM 1740 C CA . TRP A 1 212 ? -29.379 -9.532 10.981 1.00 27.09 212 TRP A CA 1
ATOM 1741 C C . TRP A 1 212 ? -29.457 -8.000 10.996 1.00 27.09 212 TRP A C 1
ATOM 1743 O O . TRP A 1 212 ? -29.497 -7.381 12.054 1.00 27.09 212 TRP A O 1
ATOM 1753 N N . ASN A 1 213 ? -29.497 -7.419 9.792 1.00 30.72 213 ASN A N 1
ATOM 1754 C CA . ASN A 1 213 ? -29.666 -5.999 9.455 1.00 30.72 213 ASN A CA 1
ATOM 1755 C C . ASN A 1 213 ? -28.529 -5.018 9.798 1.00 30.72 213 ASN A C 1
ATOM 1757 O O . ASN A 1 213 ? -28.741 -4.007 10.462 1.00 30.72 213 ASN A O 1
ATOM 1761 N N . LEU A 1 214 ? -27.374 -5.199 9.158 1.00 29.02 214 LEU A N 1
ATOM 1762 C CA . LEU A 1 214 ? -26.578 -4.057 8.698 1.00 29.02 214 LEU A CA 1
ATOM 1763 C C . LEU A 1 214 ? -26.936 -3.805 7.230 1.00 29.02 214 LEU A C 1
ATOM 1765 O O . LEU A 1 214 ? -26.477 -4.509 6.333 1.00 29.02 214 LEU A O 1
ATOM 1769 N N . ARG A 1 215 ? -27.809 -2.824 6.965 1.00 32.16 215 ARG A N 1
ATOM 1770 C CA . ARG A 1 215 ? -27.973 -2.314 5.598 1.00 32.16 215 ARG A CA 1
ATOM 1771 C C . ARG A 1 215 ? -26.658 -1.652 5.203 1.00 32.16 215 ARG A C 1
ATOM 1773 O O . ARG A 1 215 ? -26.254 -0.668 5.812 1.00 32.16 215 ARG A O 1
ATOM 1780 N N . SER A 1 216 ? -25.999 -2.220 4.201 1.00 38.88 216 SER A N 1
ATOM 1781 C CA . SER A 1 216 ? -24.751 -1.695 3.661 1.00 38.88 216 SER A CA 1
ATOM 1782 C C . SER A 1 216 ? -24.917 -0.234 3.190 1.00 38.88 216 SER A C 1
ATOM 1784 O O . SER A 1 216 ? -25.850 0.048 2.430 1.00 38.88 216 SER A O 1
ATOM 1786 N N . PRO A 1 217 ? -23.999 0.684 3.551 1.00 40.34 217 PRO A N 1
ATOM 1787 C CA . PRO A 1 217 ? -23.956 2.056 3.029 1.00 40.34 217 PRO A CA 1
ATOM 1788 C C . PRO A 1 217 ? -23.731 2.146 1.510 1.00 40.34 217 PRO A C 1
ATOM 1790 O O . PRO A 1 217 ? -23.837 3.230 0.940 1.00 40.34 217 PRO A O 1
ATOM 1793 N N . ILE A 1 218 ? -23.465 1.024 0.824 1.00 46.19 218 ILE A N 1
ATOM 1794 C CA . ILE A 1 218 ? -23.291 0.973 -0.639 1.00 46.19 218 ILE A CA 1
ATOM 1795 C C . ILE A 1 218 ? -24.540 1.497 -1.379 1.00 46.19 218 ILE A C 1
ATOM 1797 O O . ILE A 1 218 ? -24.438 1.929 -2.524 1.00 46.19 218 ILE A O 1
ATOM 1801 N N . ALA A 1 219 ? -25.706 1.547 -0.722 1.00 45.31 219 ALA A N 1
ATOM 1802 C CA . ALA A 1 219 ? -26.958 2.042 -1.296 1.00 45.31 219 ALA A CA 1
ATOM 1803 C C . ALA A 1 219 ? -26.940 3.523 -1.749 1.00 45.31 219 ALA A C 1
ATOM 1805 O O . ALA A 1 219 ? -27.863 3.933 -2.450 1.00 45.31 219 ALA A O 1
ATOM 1806 N N . GLY A 1 220 ? -25.926 4.316 -1.374 1.00 53.38 220 GLY A N 1
ATOM 1807 C CA . GLY A 1 220 ? -25.789 5.723 -1.779 1.00 53.38 220 GLY A CA 1
ATOM 1808 C C . GLY A 1 220 ? -24.697 6.013 -2.814 1.00 53.38 220 GLY A C 1
ATOM 1809 O O . GLY A 1 220 ? -24.576 7.157 -3.246 1.00 53.38 220 GLY A O 1
ATOM 1810 N N . LEU A 1 221 ? -23.887 5.022 -3.208 1.00 59.09 221 LEU A N 1
ATOM 1811 C CA . LEU A 1 221 ? -22.786 5.261 -4.142 1.00 59.09 221 LEU A CA 1
ATOM 1812 C C . LEU A 1 221 ? -23.306 5.344 -5.584 1.00 59.09 221 LEU A C 1
ATOM 1814 O O . LEU A 1 221 ? -23.997 4.426 -6.042 1.00 59.09 221 LEU A O 1
ATOM 1818 N N . PRO A 1 222 ? -22.980 6.413 -6.330 1.00 64.44 222 PRO A N 1
ATOM 1819 C CA . PRO A 1 222 ? -23.420 6.533 -7.707 1.00 64.44 222 PRO A CA 1
ATOM 1820 C C . PRO A 1 222 ? -22.760 5.440 -8.559 1.00 64.44 222 PRO A C 1
ATOM 1822 O O . PRO A 1 222 ? -21.557 5.197 -8.486 1.00 64.44 222 PRO A O 1
ATOM 1825 N N . SER A 1 223 ? -23.553 4.776 -9.404 1.00 77.00 223 SER A N 1
ATOM 1826 C CA . SER A 1 223 ? -23.054 3.733 -10.320 1.00 77.00 223 SER A CA 1
ATOM 1827 C C . SER A 1 223 ? -22.159 4.282 -11.441 1.00 77.00 223 SER A C 1
ATOM 1829 O O . SER A 1 223 ? -21.498 3.516 -12.143 1.00 77.00 223 SER A O 1
ATOM 1831 N N . LYS A 1 224 ? -22.145 5.608 -11.622 1.00 84.69 224 LYS A N 1
ATOM 1832 C CA . LYS A 1 224 ? -21.307 6.350 -12.564 1.00 84.69 224 LYS A CA 1
ATOM 1833 C C . LYS A 1 224 ? -20.877 7.659 -11.918 1.00 84.69 224 LYS A C 1
ATOM 1835 O O . LYS A 1 224 ? -21.694 8.305 -11.277 1.00 84.69 224 LYS A O 1
ATOM 1840 N N . LEU A 1 225 ? -19.630 8.054 -12.149 1.00 85.81 225 LEU A N 1
ATOM 1841 C CA . LEU A 1 225 ? -19.118 9.367 -11.768 1.00 85.81 225 LEU A CA 1
ATOM 1842 C C . LEU A 1 225 ? -19.215 10.295 -12.980 1.00 85.81 225 LEU A C 1
ATOM 1844 O O . LEU A 1 225 ? -18.700 9.975 -14.054 1.00 85.81 225 LEU A O 1
ATOM 1848 N N . CYS A 1 226 ? -19.896 11.420 -12.815 1.00 90.81 226 CYS A N 1
ATOM 1849 C CA . CYS A 1 226 ? -20.179 12.404 -13.855 1.00 90.81 226 CYS A CA 1
ATOM 1850 C C . CYS A 1 226 ? -19.419 13.721 -13.656 1.00 90.81 226 CYS A C 1
ATOM 1852 O O . CYS A 1 226 ? -19.369 14.530 -14.582 1.00 90.81 226 CYS A O 1
ATOM 1854 N N . SER A 1 227 ? -18.799 13.941 -12.493 1.00 90.00 227 SER A N 1
ATOM 1855 C CA . SER A 1 227 ? -18.013 15.145 -12.217 1.00 90.00 227 SER A CA 1
ATOM 1856 C C . SER A 1 227 ? -16.691 14.844 -11.506 1.00 90.00 227 SER A C 1
ATOM 1858 O O . SER A 1 227 ? -16.502 13.799 -10.882 1.00 90.00 227 SER A O 1
ATOM 1860 N N . ARG A 1 228 ? -15.754 15.797 -11.589 1.00 93.69 228 ARG A N 1
ATOM 1861 C CA . ARG A 1 228 ? -14.500 15.740 -10.823 1.00 93.69 228 ARG A CA 1
ATOM 1862 C C . ARG A 1 228 ? -14.762 15.788 -9.318 1.00 93.69 228 ARG A C 1
ATOM 1864 O O . ARG A 1 228 ? -14.031 15.162 -8.566 1.00 93.69 228 ARG A O 1
ATOM 1871 N N . GLU A 1 229 ? -15.784 16.525 -8.896 1.00 87.31 229 GLU A N 1
ATOM 1872 C CA . GLU A 1 229 ? -16.165 16.649 -7.489 1.00 87.31 229 GLU A CA 1
ATOM 1873 C C . GLU A 1 229 ? -16.626 15.304 -6.920 1.00 87.31 229 GLU A C 1
ATOM 1875 O O . GLU A 1 229 ? -16.096 14.872 -5.904 1.00 87.31 229 GLU A O 1
ATOM 1880 N N . GLU A 1 230 ? -17.492 14.579 -7.637 1.00 84.50 230 GLU A N 1
ATOM 1881 C CA . GLU A 1 230 ? -17.932 13.233 -7.241 1.00 84.50 230 GLU A CA 1
ATOM 1882 C C . GLU A 1 230 ? -16.757 12.254 -7.116 1.00 84.50 230 GLU A C 1
ATOM 1884 O O . GLU A 1 230 ? -16.696 11.472 -6.166 1.00 84.50 230 GLU A O 1
ATOM 1889 N N . LEU A 1 231 ? -15.801 12.310 -8.053 1.00 87.25 231 LEU A N 1
ATOM 1890 C CA . LEU A 1 231 ? -14.588 11.496 -7.990 1.00 87.25 231 LEU A CA 1
ATOM 1891 C C . LEU A 1 231 ? -13.726 11.860 -6.774 1.00 87.25 231 LEU A C 1
ATOM 1893 O O . LEU A 1 231 ? -13.295 10.961 -6.056 1.00 87.25 231 LEU A O 1
ATOM 1897 N N . CYS A 1 232 ? -13.492 13.153 -6.529 1.00 86.69 232 CYS A N 1
ATOM 1898 C CA . CYS A 1 232 ? -12.738 13.610 -5.363 1.00 86.69 232 CYS A CA 1
ATOM 1899 C C . CYS A 1 232 ? -13.404 13.149 -4.064 1.00 86.69 232 CYS A C 1
ATOM 1901 O O . CYS A 1 232 ? -12.732 12.562 -3.225 1.00 86.69 232 CYS A O 1
ATOM 1903 N N . THR A 1 233 ? -14.719 13.333 -3.919 1.00 83.19 233 THR A N 1
ATOM 1904 C CA . THR A 1 233 ? -15.461 12.897 -2.730 1.00 83.19 233 THR A CA 1
ATOM 1905 C C . THR A 1 233 ? -15.352 11.391 -2.516 1.00 83.19 233 THR A C 1
ATOM 1907 O O . THR A 1 233 ? -15.066 10.960 -1.401 1.00 83.19 233 THR A O 1
ATOM 1910 N N . LEU A 1 234 ? -15.529 10.579 -3.566 1.00 83.38 234 LEU A N 1
ATOM 1911 C CA . LEU A 1 234 ? -15.407 9.125 -3.454 1.00 83.38 234 LEU A CA 1
ATOM 1912 C C . LEU A 1 234 ? -14.005 8.701 -2.995 1.00 83.38 234 LEU A C 1
ATOM 1914 O O . LEU A 1 234 ? -13.876 7.870 -2.096 1.00 83.38 234 LEU A O 1
ATOM 1918 N N . LEU A 1 235 ? -12.961 9.273 -3.602 1.00 88.25 235 LEU A N 1
ATOM 1919 C CA . LEU A 1 235 ? -11.574 8.972 -3.246 1.00 88.25 235 LEU A CA 1
ATOM 1920 C C . LEU A 1 235 ? -11.245 9.437 -1.823 1.00 88.25 235 LEU A C 1
ATOM 1922 O O . LEU A 1 235 ? -10.624 8.686 -1.078 1.00 88.25 235 LEU A O 1
ATOM 1926 N N . SER A 1 236 ? -11.715 10.618 -1.410 1.00 86.69 236 SER A N 1
ATOM 1927 C CA . SER A 1 236 ? -11.565 11.105 -0.036 1.00 86.69 236 SER A CA 1
ATOM 1928 C C . SER A 1 236 ? -12.239 10.178 0.972 1.00 86.69 236 SER A C 1
ATOM 1930 O O . SER A 1 236 ? -11.628 9.864 1.987 1.00 86.69 236 SER A O 1
ATOM 1932 N N . VAL A 1 237 ? -13.452 9.686 0.690 1.00 84.50 237 VAL A N 1
ATOM 1933 C CA . VAL A 1 237 ? -14.135 8.709 1.556 1.00 84.50 237 VAL A CA 1
ATOM 1934 C C . VAL A 1 237 ? -13.333 7.414 1.650 1.00 84.50 237 VAL A C 1
ATOM 1936 O O . VAL A 1 237 ? -13.165 6.895 2.750 1.00 84.50 237 VAL A O 1
ATOM 1939 N N . ALA A 1 238 ? -12.810 6.899 0.536 1.00 84.25 238 ALA A N 1
ATOM 1940 C CA . ALA A 1 238 ? -12.006 5.678 0.539 1.00 84.25 238 ALA A CA 1
ATOM 1941 C C . ALA A 1 238 ? -10.717 5.841 1.364 1.00 84.25 238 ALA A C 1
ATOM 1943 O O . ALA A 1 238 ? -10.456 5.024 2.246 1.00 84.25 238 ALA A O 1
ATOM 1944 N N . ILE A 1 239 ? -9.962 6.921 1.130 1.00 93.62 239 ILE A N 1
ATOM 1945 C CA . ILE A 1 239 ? -8.725 7.232 1.861 1.00 93.62 239 ILE A CA 1
ATOM 1946 C C . ILE A 1 239 ? -9.021 7.432 3.350 1.00 93.62 239 ILE A C 1
ATOM 1948 O O . ILE A 1 239 ? -8.377 6.805 4.186 1.00 93.62 239 ILE A O 1
ATOM 1952 N N . PHE A 1 240 ? -10.029 8.239 3.696 1.00 92.75 240 PHE A N 1
ATOM 1953 C CA . PHE A 1 240 ? -10.422 8.498 5.084 1.00 92.75 240 PHE A CA 1
ATOM 1954 C C . PHE A 1 240 ? -10.875 7.223 5.804 1.00 92.75 240 PHE A C 1
ATOM 1956 O O . PHE A 1 240 ? -10.485 6.983 6.944 1.00 92.75 240 PHE A O 1
ATOM 1963 N N . THR A 1 241 ? -11.672 6.381 5.139 1.00 88.00 241 THR A N 1
ATOM 1964 C CA . THR A 1 241 ? -12.179 5.131 5.726 1.00 88.00 241 THR A CA 1
ATOM 1965 C C . THR A 1 241 ? -11.042 4.153 6.015 1.00 88.00 241 THR A C 1
ATOM 1967 O O . THR A 1 241 ? -11.027 3.526 7.070 1.00 88.00 241 THR A O 1
ATOM 1970 N N . ALA A 1 242 ? -10.080 4.048 5.094 1.00 92.50 242 ALA A N 1
ATOM 1971 C CA . ALA A 1 242 ? -8.932 3.155 5.218 1.00 92.50 242 ALA A CA 1
ATOM 1972 C C . ALA A 1 242 ? -7.840 3.660 6.179 1.00 92.50 242 ALA A C 1
ATOM 1974 O O . ALA A 1 242 ? -6.914 2.911 6.463 1.00 92.50 242 ALA A O 1
ATOM 1975 N N . SER A 1 243 ? -7.934 4.899 6.670 1.00 96.25 243 SER A N 1
ATOM 1976 C CA . SER A 1 243 ? -6.943 5.500 7.571 1.00 96.25 243 SER A CA 1
ATOM 1977 C C . SER A 1 243 ? -7.604 6.056 8.837 1.00 96.25 243 SER A C 1
ATOM 1979 O O . SER A 1 243 ? -7.743 5.357 9.839 1.00 96.25 243 SER A O 1
ATOM 1981 N N . VAL A 1 244 ? -8.078 7.300 8.781 1.00 96.38 244 VAL A N 1
ATOM 1982 C CA . VAL A 1 244 ? -8.600 8.080 9.912 1.00 96.38 244 VAL A CA 1
ATOM 1983 C C . VAL A 1 244 ? -9.780 7.392 10.603 1.00 96.38 244 VAL A C 1
ATOM 1985 O O . VAL A 1 244 ? -9.801 7.294 11.827 1.00 96.38 244 VAL A O 1
ATOM 1988 N N . GLN A 1 245 ? -10.758 6.878 9.850 1.00 93.25 245 GLN A N 1
ATOM 1989 C CA . GLN A 1 245 ? -11.935 6.218 10.433 1.00 93.25 245 GLN A CA 1
ATOM 1990 C C . GLN A 1 245 ? -11.561 4.932 11.175 1.00 93.25 245 GLN A C 1
ATOM 1992 O O . GLN A 1 245 ? -12.105 4.652 12.248 1.00 93.25 245 GLN A O 1
ATOM 1997 N N . HIS A 1 246 ? -10.644 4.149 10.602 1.00 94.75 246 HIS A N 1
ATOM 1998 C CA . HIS A 1 246 ? -10.124 2.953 11.247 1.00 94.75 246 HIS A CA 1
ATOM 1999 C C . HIS A 1 246 ? -9.382 3.334 12.533 1.00 94.75 246 HIS A C 1
ATOM 2001 O O . HIS A 1 246 ? -9.762 2.873 13.605 1.00 94.75 246 HIS A O 1
ATOM 2007 N N . ALA A 1 247 ? -8.431 4.271 12.469 1.00 95.88 247 ALA A N 1
ATOM 2008 C CA . ALA A 1 247 ? -7.687 4.750 13.636 1.00 95.88 247 ALA A CA 1
ATOM 2009 C C . ALA A 1 247 ? -8.602 5.265 14.765 1.00 95.88 247 ALA A C 1
ATOM 2011 O O . ALA A 1 247 ? -8.415 4.892 15.923 1.00 95.88 247 ALA A O 1
ATOM 2012 N N . ALA A 1 248 ? -9.649 6.034 14.434 1.00 93.75 248 ALA A N 1
ATOM 2013 C CA . ALA A 1 248 ? -10.622 6.553 15.403 1.00 93.75 248 ALA A CA 1
ATOM 2014 C C . ALA A 1 248 ? -11.327 5.458 16.219 1.00 93.75 248 ALA A C 1
ATOM 2016 O O . ALA A 1 248 ? -11.735 5.700 17.354 1.00 93.75 248 ALA A O 1
ATOM 2017 N N . THR A 1 249 ? -11.509 4.277 15.624 1.00 91.69 249 THR A N 1
ATOM 2018 C CA . THR A 1 249 ? -12.235 3.149 16.229 1.00 91.69 249 THR A CA 1
ATOM 2019 C C . THR A 1 249 ? -11.310 2.045 16.736 1.00 91.69 249 THR A C 1
ATOM 2021 O O . THR A 1 249 ? -11.722 1.260 17.586 1.00 91.69 249 THR A O 1
ATOM 2024 N N . ASN A 1 250 ? -10.060 2.016 16.269 1.00 93.69 250 ASN A N 1
ATOM 2025 C CA . ASN A 1 250 ? -9.077 0.996 16.604 1.00 93.69 250 ASN A CA 1
ATOM 2026 C C . ASN A 1 250 ? -8.110 1.430 17.718 1.00 93.69 250 ASN A C 1
ATOM 2028 O O . ASN A 1 250 ? -7.909 0.691 18.680 1.00 93.69 250 ASN A O 1
ATOM 2032 N N . ASN A 1 251 ? -7.547 2.641 17.634 1.00 93.88 251 ASN A N 1
ATOM 2033 C CA . ASN A 1 251 ? -6.422 3.063 18.483 1.00 93.88 251 ASN A CA 1
ATOM 2034 C C . ASN A 1 251 ? -6.781 3.155 19.975 1.00 93.88 251 ASN A C 1
ATOM 2036 O O . ASN A 1 251 ? -5.917 2.986 20.828 1.00 93.88 251 ASN A O 1
ATOM 2040 N N . GLY A 1 252 ? -8.051 3.414 20.298 1.00 92.69 252 GLY A N 1
ATOM 2041 C CA . GLY A 1 252 ? -8.540 3.483 21.677 1.00 92.69 252 GLY A CA 1
ATOM 2042 C C . GLY A 1 252 ? -9.070 2.160 22.234 1.00 92.69 252 GLY A C 1
ATOM 2043 O O . GLY A 1 252 ? -9.553 2.148 23.365 1.00 92.69 252 GLY A O 1
ATOM 2044 N N . GLN A 1 253 ? -9.038 1.057 21.471 1.00 91.12 253 GLN A N 1
ATOM 2045 C CA . GLN A 1 253 ? -9.656 -0.205 21.898 1.00 91.12 253 GLN A CA 1
ATOM 2046 C C . GLN A 1 253 ? -9.129 -0.664 23.257 1.00 91.12 253 GLN A C 1
ATOM 2048 O O . GLN A 1 253 ? -9.917 -0.974 24.145 1.00 91.12 253 GLN A O 1
ATOM 2053 N N . PHE A 1 254 ? -7.811 -0.681 23.457 1.00 88.69 254 PHE A N 1
ATOM 2054 C CA . PHE A 1 254 ? -7.257 -1.133 24.730 1.00 88.69 254 PHE A CA 1
ATOM 2055 C C . PHE A 1 254 ? -7.581 -0.170 25.880 1.00 88.69 254 PHE A C 1
ATOM 2057 O O . PHE A 1 254 ? -8.006 -0.625 26.938 1.00 88.69 254 PHE A O 1
ATOM 2064 N N . ASP A 1 255 ? -7.483 1.142 25.662 1.00 90.69 255 ASP A N 1
ATOM 2065 C CA . ASP A 1 255 ? -7.735 2.157 26.695 1.00 90.69 255 ASP A CA 1
ATOM 2066 C C . ASP A 1 255 ? -9.145 2.042 27.295 1.00 90.69 255 ASP A C 1
ATOM 2068 O O . ASP A 1 255 ? -9.321 2.118 28.513 1.00 90.69 255 ASP A O 1
ATOM 2072 N N . TRP A 1 256 ? -10.155 1.787 26.455 1.00 88.31 256 TRP A N 1
ATOM 2073 C CA . TRP A 1 256 ? -11.550 1.671 26.896 1.00 88.31 256 TRP A CA 1
ATOM 2074 C C . TRP A 1 256 ? -11.985 0.236 27.209 1.00 88.31 256 TRP A C 1
ATOM 2076 O O . TRP A 1 256 ? -12.926 0.048 27.990 1.00 88.31 256 TRP A O 1
ATOM 2086 N N . CYS A 1 257 ? -11.332 -0.775 26.627 1.00 86.75 257 CYS A N 1
ATOM 2087 C CA . CYS A 1 257 ? -11.717 -2.181 26.778 1.00 86.75 257 CYS A CA 1
ATOM 2088 C C . CYS A 1 257 ? -10.840 -3.014 27.704 1.00 86.75 257 CYS A C 1
ATOM 2090 O O . CYS A 1 257 ? -11.204 -4.156 27.992 1.00 86.75 257 CYS A O 1
ATOM 2092 N N . ALA A 1 258 ? -9.735 -2.468 28.214 1.00 80.31 258 ALA A N 1
ATOM 2093 C CA . ALA A 1 258 ? -8.942 -3.122 29.251 1.00 80.31 258 ALA A CA 1
ATOM 2094 C C . ALA A 1 258 ? -9.679 -3.166 30.599 1.00 80.31 258 ALA A C 1
ATOM 2096 O O . ALA A 1 258 ? -9.547 -4.136 31.347 1.00 80.31 258 ALA A O 1
ATOM 2097 N N . TRP A 1 259 ? -10.493 -2.148 30.910 1.00 83.62 259 TRP A N 1
ATOM 2098 C CA . TRP A 1 259 ? -11.369 -2.168 32.081 1.00 83.62 259 TRP A CA 1
ATOM 2099 C C . TRP A 1 259 ? -12.685 -2.881 31.751 1.00 83.62 259 TRP A C 1
ATOM 2101 O O . TRP A 1 259 ? -13.628 -2.276 31.248 1.00 83.62 259 TRP A O 1
ATOM 2111 N N . ILE A 1 260 ? -12.751 -4.181 32.050 1.00 83.38 260 ILE A N 1
ATOM 2112 C CA . ILE A 1 260 ? -13.864 -5.065 31.654 1.00 83.38 260 ILE A CA 1
ATOM 2113 C C . ILE A 1 260 ? -15.257 -4.518 31.998 1.00 83.38 260 ILE A C 1
ATOM 2115 O O . ILE A 1 260 ? -16.120 -4.566 31.124 1.00 83.38 260 ILE A O 1
ATOM 2119 N N . PRO A 1 261 ? -15.525 -3.959 33.197 1.00 87.19 261 PRO A N 1
ATOM 2120 C CA . PRO A 1 261 ? -16.847 -3.412 33.499 1.00 87.19 261 PRO A CA 1
ATOM 2121 C C . PRO A 1 261 ? -17.278 -2.252 32.589 1.00 87.19 261 PRO A C 1
ATOM 2123 O O . PRO A 1 261 ? -18.474 -2.017 32.457 1.00 87.19 261 PRO A O 1
ATOM 2126 N N . ASN A 1 262 ? -16.337 -1.532 31.965 1.00 88.38 262 ASN A N 1
ATOM 2127 C CA . ASN A 1 262 ? -16.652 -0.459 31.019 1.00 88.38 262 ASN A CA 1
ATOM 2128 C C . ASN A 1 262 ? -17.214 -1.001 29.698 1.00 88.38 262 ASN A C 1
ATOM 2130 O O . ASN A 1 262 ? -18.113 -0.402 29.117 1.00 88.38 262 ASN A O 1
ATOM 2134 N N . THR A 1 263 ? -16.687 -2.129 29.218 1.00 90.94 263 THR A N 1
ATOM 2135 C CA . THR A 1 263 ? -17.068 -2.732 27.929 1.00 90.94 263 THR A CA 1
ATOM 2136 C C . THR A 1 263 ? -16.982 -4.262 27.990 1.00 90.94 263 THR A C 1
ATOM 2138 O O . THR A 1 263 ? -16.090 -4.866 27.397 1.00 90.94 263 THR A O 1
ATOM 2141 N N . PRO A 1 264 ? -17.883 -4.940 28.717 1.00 89.31 264 PRO A N 1
ATOM 2142 C CA . PRO A 1 264 ? -17.829 -6.392 28.835 1.00 89.31 264 PRO A CA 1
ATOM 2143 C C . PRO A 1 264 ? -18.089 -7.061 27.475 1.00 89.31 264 PRO A C 1
ATOM 2145 O O . PRO A 1 264 ? -19.095 -6.784 26.826 1.00 89.31 264 PRO A O 1
ATOM 2148 N N . CYS A 1 265 ? -17.212 -7.978 27.051 1.00 86.88 265 CYS A N 1
ATOM 2149 C CA . CYS A 1 265 ? -17.350 -8.700 25.777 1.00 86.88 265 CYS A CA 1
ATOM 2150 C C . CYS A 1 265 ? -18.567 -9.635 25.729 1.00 86.88 265 CYS A C 1
ATOM 2152 O O . CYS A 1 265 ? -18.995 -10.059 24.656 1.00 86.88 265 CYS A O 1
ATOM 2154 N N . THR A 1 266 ? -19.106 -9.997 26.893 1.00 91.69 266 THR A N 1
ATOM 2155 C CA . THR A 1 266 ? -20.261 -10.877 27.040 1.00 91.69 266 THR A CA 1
ATOM 2156 C C . THR A 1 266 ? -20.938 -10.659 28.392 1.00 91.69 266 THR A C 1
ATOM 2158 O O . THR A 1 266 ? -20.356 -10.071 29.301 1.00 91.69 266 THR A O 1
ATOM 2161 N N . MET A 1 267 ? -22.162 -11.165 28.533 1.00 94.25 267 MET A N 1
ATOM 2162 C CA . MET A 1 267 ? -22.912 -11.185 29.787 1.00 94.25 267 MET A CA 1
ATOM 2163 C C . MET A 1 267 ? -23.364 -12.623 30.051 1.00 94.25 267 MET A C 1
ATOM 2165 O O . MET A 1 267 ? -24.002 -13.243 29.204 1.00 94.25 267 MET A O 1
ATOM 2169 N N . ARG A 1 268 ? -23.019 -13.171 31.221 1.00 93.69 268 ARG A N 1
ATOM 2170 C CA . ARG A 1 268 ? -23.303 -14.566 31.606 1.00 93.69 268 ARG A CA 1
ATOM 2171 C C . ARG A 1 268 ? -24.729 -14.786 32.122 1.00 93.69 268 ARG A C 1
ATOM 2173 O O . ARG A 1 268 ? -25.137 -15.930 32.293 1.00 93.69 268 ARG A O 1
ATOM 2180 N N . GLN A 1 269 ? -25.468 -13.710 32.385 1.00 92.19 269 GLN A N 1
ATOM 2181 C CA . GLN A 1 269 ? -26.856 -13.723 32.859 1.00 92.19 269 GLN A CA 1
ATOM 2182 C C . GLN A 1 269 ? -27.722 -12.803 31.981 1.00 92.19 269 GLN A C 1
ATOM 2184 O O . GLN A 1 269 ? -27.187 -11.868 31.377 1.00 92.19 269 GLN A O 1
ATOM 2189 N N . PRO A 1 270 ? -29.045 -13.039 31.891 1.00 93.94 270 PRO A N 1
ATOM 2190 C CA . PRO A 1 270 ? -29.948 -12.159 31.155 1.00 93.94 270 PRO A CA 1
ATOM 2191 C C . PRO A 1 270 ? -30.070 -10.773 31.815 1.00 93.94 270 PRO A C 1
ATOM 2193 O O . PRO A 1 270 ? -29.803 -10.633 33.012 1.00 93.94 270 PRO A O 1
ATOM 2196 N N . PRO A 1 271 ? -30.528 -9.749 31.070 1.00 93.38 271 PRO A N 1
ATOM 2197 C CA . PRO A 1 271 ? -30.848 -8.449 31.650 1.00 93.38 271 PRO A CA 1
ATOM 2198 C C . PRO A 1 271 ? -31.860 -8.581 32.804 1.00 93.38 271 PRO A C 1
ATOM 2200 O O . PRO A 1 271 ? -32.815 -9.354 32.684 1.00 93.38 271 PRO A O 1
ATOM 2203 N N . PRO A 1 272 ? -31.689 -7.838 33.913 1.00 90.75 272 PRO A N 1
ATOM 2204 C CA . PRO A 1 272 ? -32.588 -7.934 35.058 1.00 90.75 272 PRO A CA 1
ATOM 2205 C C . PRO A 1 272 ? -33.999 -7.451 34.695 1.00 90.75 272 PRO A C 1
ATOM 2207 O O . PRO A 1 272 ? -34.169 -6.403 34.072 1.00 90.75 272 PRO A O 1
ATOM 2210 N N . GLY A 1 273 ? -35.017 -8.215 35.105 1.00 91.44 273 GLY A N 1
ATOM 2211 C CA . GLY A 1 273 ? -36.431 -7.856 34.922 1.00 91.44 273 GLY A CA 1
ATOM 2212 C C . GLY A 1 273 ? -36.999 -6.959 36.027 1.00 91.44 273 GLY A C 1
ATOM 2213 O O . GLY A 1 273 ? -38.044 -6.344 35.835 1.00 91.44 273 GLY A O 1
ATOM 2214 N N . ASP A 1 274 ? -36.305 -6.870 37.163 1.00 91.31 274 ASP A N 1
ATOM 2215 C CA . ASP A 1 274 ? -36.665 -6.052 38.320 1.00 91.31 274 ASP A CA 1
ATOM 2216 C C . ASP A 1 274 ? -35.485 -5.139 38.682 1.00 91.31 274 ASP A C 1
ATOM 2218 O O . ASP A 1 274 ? -34.348 -5.599 38.814 1.00 91.31 274 ASP A O 1
ATOM 2222 N N . LYS A 1 275 ? -35.756 -3.836 38.812 1.00 84.00 275 LYS A N 1
ATOM 2223 C CA . LYS A 1 275 ? -34.740 -2.815 39.098 1.00 84.00 275 LYS A CA 1
ATOM 2224 C C . LYS A 1 275 ? -34.230 -2.893 40.534 1.00 84.00 275 LYS A C 1
ATOM 2226 O O . LYS A 1 275 ? -33.072 -2.559 40.765 1.00 84.00 275 LYS A O 1
ATOM 2231 N N . ASP A 1 276 ? -35.060 -3.362 41.463 1.00 87.31 276 ASP A N 1
ATOM 2232 C CA . ASP A 1 276 ? -34.751 -3.339 42.895 1.00 87.31 276 ASP A CA 1
ATOM 2233 C C . ASP A 1 276 ? -34.049 -4.627 43.369 1.00 87.31 276 ASP A C 1
ATOM 2235 O O . ASP A 1 276 ? -33.561 -4.702 44.495 1.00 87.31 276 ASP A O 1
ATOM 2239 N N . ALA A 1 277 ? -33.939 -5.633 42.493 1.00 84.31 277 ALA A N 1
ATOM 2240 C CA . ALA A 1 277 ? -33.343 -6.936 42.792 1.00 84.31 277 ALA A CA 1
ATOM 2241 C C . ALA A 1 277 ? -31.838 -7.042 42.462 1.00 84.31 277 ALA A C 1
ATOM 2243 O O . ALA A 1 277 ? -31.223 -8.082 42.712 1.00 84.31 277 ALA A O 1
ATOM 2244 N N . VAL A 1 278 ? -31.224 -6.006 41.875 1.00 90.38 278 VAL A N 1
ATOM 2245 C CA . VAL A 1 278 ? -29.817 -6.056 41.442 1.00 90.38 278 VAL A CA 1
ATOM 2246 C C . VAL A 1 278 ? -28.878 -5.882 42.636 1.00 90.38 278 VAL A C 1
ATOM 2248 O O . VAL A 1 278 ? -28.826 -4.826 43.262 1.00 90.38 278 VAL A O 1
ATOM 2251 N N . THR A 1 279 ? -28.077 -6.910 42.913 1.00 89.81 279 THR A N 1
ATOM 2252 C CA . THR A 1 279 ? -27.032 -6.883 43.948 1.00 89.81 279 THR A CA 1
ATOM 2253 C C . THR A 1 279 ? -25.632 -6.923 43.332 1.00 89.81 279 THR A C 1
ATOM 2255 O O . THR A 1 279 ? -25.466 -7.258 42.158 1.00 89.81 279 THR A O 1
ATOM 2258 N N . MET A 1 280 ? -24.594 -6.635 44.127 1.00 86.81 280 MET A N 1
ATOM 2259 C CA . MET A 1 280 ? -23.204 -6.782 43.670 1.00 86.81 280 MET A CA 1
ATOM 2260 C C . MET A 1 280 ? -22.879 -8.230 43.272 1.00 86.81 280 MET A C 1
ATOM 2262 O O . MET A 1 280 ? -22.157 -8.456 42.306 1.00 86.81 280 MET A O 1
ATOM 2266 N N . GLU A 1 281 ? -23.453 -9.217 43.962 1.00 87.69 281 GLU A N 1
ATOM 2267 C CA . GLU A 1 281 ? -23.322 -10.627 43.589 1.00 87.69 281 GLU A CA 1
ATOM 2268 C C . GLU A 1 281 ? -23.926 -10.890 42.204 1.00 87.69 281 GLU A C 1
ATOM 2270 O O . GLU A 1 281 ? -23.282 -11.503 41.355 1.00 87.69 281 GLU A O 1
ATOM 2275 N N . THR A 1 282 ? -25.116 -10.342 41.932 1.00 87.69 282 THR A N 1
ATOM 2276 C CA . THR A 1 282 ? -25.759 -10.414 40.612 1.00 87.69 282 THR A CA 1
ATOM 2277 C C . THR A 1 282 ? -24.893 -9.770 39.527 1.00 87.69 282 THR A C 1
ATOM 2279 O O . THR A 1 282 ? -24.735 -10.348 38.452 1.00 87.69 282 THR A O 1
ATOM 2282 N N . ILE A 1 283 ? -24.284 -8.610 39.801 1.00 87.00 283 ILE A N 1
ATOM 2283 C CA . ILE A 1 283 ? -23.372 -7.929 38.866 1.00 87.00 283 ILE A CA 1
ATOM 2284 C C . ILE A 1 283 ? -22.161 -8.817 38.563 1.00 87.00 283 ILE A C 1
ATOM 2286 O O . ILE A 1 283 ? -21.877 -9.092 37.397 1.00 87.00 283 ILE A O 1
ATOM 2290 N N . MET A 1 284 ? -21.486 -9.332 39.594 1.00 85.75 284 MET A N 1
ATOM 2291 C CA . MET A 1 284 ? -20.303 -10.182 39.427 1.00 85.75 284 MET A CA 1
ATOM 2292 C C . MET A 1 284 ? -20.624 -11.532 38.778 1.00 85.75 284 MET A C 1
ATOM 2294 O O . MET A 1 284 ? -19.776 -12.087 38.085 1.00 85.75 284 MET A O 1
ATOM 2298 N N . ALA A 1 285 ? -21.838 -12.060 38.959 1.00 86.25 285 ALA A N 1
ATOM 2299 C CA . ALA A 1 285 ? -22.321 -13.249 38.261 1.00 86.25 285 ALA A CA 1
ATOM 2300 C C . ALA A 1 285 ? -22.654 -12.982 36.783 1.00 86.25 285 ALA A C 1
ATOM 2302 O O . ALA A 1 285 ? -22.591 -13.908 35.975 1.00 86.25 285 ALA A O 1
ATOM 2303 N N . THR A 1 286 ? -22.992 -11.736 36.432 1.00 91.38 286 THR A N 1
ATOM 2304 C CA . THR A 1 286 ? -23.354 -11.319 35.068 1.00 91.38 286 THR A CA 1
ATOM 2305 C C . THR A 1 286 ? -22.129 -10.941 34.236 1.00 91.38 286 THR A C 1
ATOM 2307 O O . THR A 1 286 ? -22.059 -11.322 33.070 1.00 91.38 286 THR A O 1
ATOM 2310 N N . LEU A 1 287 ? -21.153 -10.232 34.813 1.00 88.25 287 LEU A N 1
ATOM 2311 C CA . LEU A 1 287 ? -19.920 -9.839 34.120 1.00 88.25 287 LEU A CA 1
ATOM 2312 C C . LEU A 1 287 ? -19.117 -11.057 33.625 1.00 88.25 287 LEU A C 1
ATOM 2314 O O . LEU A 1 287 ? -19.256 -12.139 34.210 1.00 88.25 287 LEU A O 1
ATOM 2318 N N . PRO A 1 288 ? -18.263 -10.904 32.591 1.00 89.25 288 PRO A N 1
ATOM 2319 C CA . PRO A 1 288 ? -17.380 -11.967 32.120 1.00 89.25 288 PRO A CA 1
ATOM 2320 C C . PRO A 1 288 ? -16.574 -12.595 33.259 1.00 89.25 288 PRO A C 1
ATOM 2322 O O . PRO A 1 288 ? -16.140 -11.909 34.187 1.00 89.25 288 PRO A O 1
ATOM 2325 N N . ASP A 1 289 ? -16.352 -13.907 33.194 1.00 85.00 289 ASP A N 1
ATOM 2326 C CA . ASP A 1 289 ? -15.429 -14.552 34.126 1.00 85.00 289 ASP A CA 1
ATOM 2327 C C . ASP A 1 289 ? -13.967 -14.148 33.845 1.00 85.00 289 ASP A C 1
ATOM 2329 O O . ASP A 1 289 ? -13.659 -13.431 32.889 1.00 85.00 289 ASP A O 1
ATOM 2333 N N . ILE A 1 290 ? -13.039 -14.611 34.685 1.00 78.75 290 ILE A N 1
ATOM 2334 C CA . ILE A 1 290 ? -11.610 -14.288 34.556 1.00 78.75 290 ILE A CA 1
ATOM 2335 C C . ILE A 1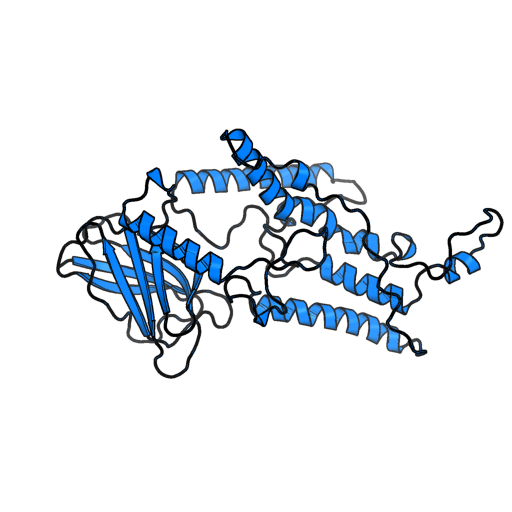 290 ? -11.061 -14.718 33.189 1.00 78.75 290 ILE A C 1
ATOM 2337 O O . ILE A 1 290 ? -10.257 -14.009 32.593 1.00 78.75 290 ILE A O 1
ATOM 2341 N N . SER A 1 291 ? -11.478 -15.872 32.667 1.00 79.25 291 SER A N 1
ATOM 2342 C CA . SER A 1 291 ? -10.965 -16.379 31.396 1.00 79.25 291 SER A CA 1
ATOM 2343 C C . SER A 1 291 ? -11.445 -15.541 30.216 1.00 79.25 291 SER A C 1
ATOM 2345 O O . SER A 1 291 ? -10.643 -15.196 29.350 1.00 79.25 291 SER A O 1
ATOM 2347 N N . GLN A 1 292 ? -12.732 -15.200 30.201 1.00 83.75 292 GLN A N 1
ATOM 2348 C CA . GLN A 1 292 ? -13.343 -14.337 29.191 1.00 83.75 292 GLN A CA 1
ATOM 2349 C C . GLN A 1 292 ? -12.750 -12.922 29.245 1.00 83.75 292 GLN A C 1
ATOM 2351 O O . GLN A 1 292 ? -12.406 -12.357 28.209 1.00 83.75 292 GLN A O 1
ATOM 2356 N N . SER A 1 293 ? -12.542 -12.400 30.456 1.00 80.94 293 SER A N 1
ATOM 2357 C CA . SER A 1 293 ? -11.897 -11.108 30.712 1.00 80.94 293 SER A CA 1
ATOM 2358 C C . SER A 1 293 ? -10.463 -11.067 30.180 1.00 80.94 293 SER A C 1
ATOM 2360 O O . SER A 1 293 ? -10.109 -10.165 29.428 1.00 80.94 293 SER A O 1
ATOM 2362 N N . CYS A 1 294 ? -9.637 -12.068 30.508 1.00 77.50 294 CYS A N 1
ATOM 2363 C CA . CYS A 1 294 ? -8.264 -12.140 30.006 1.00 77.50 294 CYS A CA 1
ATOM 2364 C C . CYS A 1 294 ? -8.215 -12.249 28.478 1.00 77.50 294 CYS A C 1
ATOM 2366 O O . CYS A 1 294 ? -7.372 -11.611 27.856 1.00 77.50 294 CYS A O 1
ATOM 2368 N N . MET A 1 295 ? -9.113 -13.034 27.873 1.00 81.69 295 MET A N 1
ATOM 2369 C CA . MET A 1 295 ? -9.190 -13.151 26.416 1.00 81.69 295 MET A CA 1
ATOM 2370 C C . MET A 1 295 ? -9.557 -11.811 25.767 1.00 81.69 295 MET A C 1
ATOM 2372 O O . MET A 1 295 ? -8.902 -11.402 24.814 1.00 81.69 295 MET A O 1
ATOM 2376 N N . GLN A 1 296 ? -10.550 -11.100 26.314 1.00 84.94 296 GLN A N 1
ATOM 2377 C CA . GLN A 1 296 ? -10.906 -9.755 25.861 1.00 84.94 296 GLN A CA 1
ATOM 2378 C C . GLN A 1 296 ? -9.699 -8.815 25.926 1.00 84.94 296 GLN A C 1
ATOM 2380 O O . GLN A 1 296 ? -9.384 -8.193 24.919 1.00 84.94 296 GLN A O 1
ATOM 2385 N N . MET A 1 297 ? -9.010 -8.741 27.071 1.00 78.06 297 MET A N 1
ATOM 2386 C CA . MET A 1 297 ? -7.840 -7.869 27.235 1.00 78.06 297 MET A CA 1
ATOM 2387 C C . MET A 1 297 ? -6.721 -8.206 26.247 1.00 78.06 297 MET A C 1
ATOM 2389 O O . MET A 1 297 ? -6.099 -7.300 25.704 1.00 78.06 297 MET A O 1
ATOM 2393 N N . ALA A 1 298 ? -6.462 -9.495 26.007 1.00 79.50 298 ALA A N 1
ATOM 2394 C CA . ALA A 1 298 ? -5.445 -9.932 25.055 1.00 79.50 298 ALA A CA 1
ATOM 2395 C C . ALA A 1 298 ? -5.781 -9.483 23.627 1.00 79.50 298 ALA A C 1
ATOM 2397 O O . ALA A 1 298 ? -4.919 -8.950 22.931 1.00 79.50 298 ALA A O 1
ATOM 2398 N N . ILE A 1 299 ? -7.035 -9.674 23.205 1.00 82.88 299 ILE A N 1
ATOM 2399 C CA . ILE A 1 299 ? -7.503 -9.314 21.863 1.00 82.88 299 ILE A CA 1
ATOM 2400 C C . ILE A 1 299 ? -7.494 -7.795 21.678 1.00 82.88 299 ILE A C 1
ATOM 2402 O O . ILE A 1 299 ? -6.954 -7.310 20.689 1.00 82.88 299 ILE A O 1
ATOM 2406 N N . THR A 1 300 ? -8.045 -7.032 22.623 1.00 86.38 300 THR A N 1
ATOM 2407 C CA . THR A 1 300 ? -8.123 -5.566 22.504 1.00 86.38 300 THR A CA 1
ATOM 2408 C C . THR A 1 300 ? -6.748 -4.916 22.579 1.00 86.38 300 THR A C 1
ATOM 2410 O O . THR A 1 300 ? -6.513 -3.920 21.899 1.00 86.38 300 THR A O 1
ATOM 2413 N N . TRP A 1 301 ? -5.815 -5.501 23.339 1.00 87.62 301 TRP A N 1
ATOM 2414 C CA . TRP A 1 301 ? -4.412 -5.100 23.307 1.00 87.62 301 TRP A CA 1
ATOM 2415 C C . TRP A 1 301 ? -3.786 -5.394 21.948 1.00 87.62 301 TRP A C 1
ATOM 2417 O O . TRP A 1 301 ? -3.177 -4.514 21.354 1.00 87.62 301 TRP A O 1
ATOM 2427 N N . HIS A 1 302 ? -3.945 -6.618 21.442 1.00 82.56 302 HIS A N 1
ATOM 2428 C CA . HIS A 1 302 ? -3.309 -7.041 20.200 1.00 82.56 302 HIS A CA 1
ATOM 2429 C C . HIS A 1 302 ? -3.789 -6.223 18.995 1.00 82.56 302 HIS A C 1
ATOM 2431 O O . HIS A 1 302 ? -2.956 -5.779 18.214 1.00 82.56 302 HIS A O 1
ATOM 2437 N N . LEU A 1 303 ? -5.095 -5.956 18.894 1.00 87.81 303 LEU A N 1
ATOM 2438 C CA . LEU A 1 303 ? -5.678 -5.152 17.814 1.00 87.81 303 LEU A CA 1
ATOM 2439 C C . LEU A 1 303 ? -5.414 -3.645 17.973 1.00 87.81 303 LEU A C 1
ATOM 2441 O O . LEU A 1 303 ? -5.284 -2.927 16.987 1.00 87.81 303 LEU A O 1
ATOM 2445 N N . GLY A 1 304 ? -5.353 -3.149 19.213 1.00 86.69 304 GLY A N 1
ATOM 2446 C CA . GLY A 1 304 ? -5.190 -1.721 19.509 1.00 86.69 304 GLY A CA 1
ATOM 2447 C C . GLY A 1 304 ? -3.739 -1.250 19.637 1.00 86.69 304 GLY A C 1
ATOM 2448 O O . GLY A 1 304 ? -3.504 -0.050 19.771 1.00 86.69 304 GLY A O 1
ATOM 2449 N N . ARG A 1 305 ? -2.755 -2.160 19.646 1.00 84.81 305 ARG A N 1
ATOM 2450 C CA . ARG A 1 305 ? -1.348 -1.787 19.841 1.00 84.81 305 ARG A CA 1
ATOM 2451 C C . ARG A 1 305 ? -0.762 -1.103 18.595 1.00 84.81 305 ARG A C 1
ATOM 2453 O O . ARG A 1 305 ? -1.098 -1.485 17.472 1.00 84.81 305 ARG A O 1
ATOM 2460 N N . PRO A 1 306 ? 0.204 -0.187 18.771 1.00 85.62 306 PRO A N 1
ATOM 2461 C CA . PRO A 1 306 ? 1.016 0.308 17.664 1.00 85.62 306 PRO A CA 1
ATOM 2462 C C . PRO A 1 306 ? 1.778 -0.829 16.970 1.00 85.62 306 PRO A C 1
ATOM 2464 O O . PRO A 1 306 ? 2.389 -1.662 17.648 1.00 85.62 306 PRO A O 1
ATOM 2467 N N . GLN A 1 307 ? 1.773 -0.845 15.635 1.00 85.69 307 GLN A N 1
ATOM 2468 C CA . GLN A 1 307 ? 2.561 -1.800 14.853 1.00 85.69 307 GLN A CA 1
ATOM 2469 C C . GLN A 1 307 ? 4.000 -1.295 14.651 1.00 85.69 307 GLN A C 1
ATOM 2471 O O . GLN A 1 307 ? 4.187 -0.105 14.386 1.00 85.69 307 GLN A O 1
ATOM 2476 N N . PRO A 1 308 ? 5.031 -2.159 14.751 1.00 82.38 308 PRO A N 1
ATOM 2477 C CA . PRO A 1 308 ? 6.428 -1.745 14.575 1.00 82.38 308 PRO A CA 1
ATOM 2478 C C . PRO A 1 308 ? 6.749 -1.172 13.189 1.00 82.38 308 PRO A C 1
ATOM 2480 O O . PRO A 1 308 ? 7.639 -0.335 13.061 1.00 82.38 308 PRO A O 1
ATOM 2483 N N . ASP A 1 309 ? 6.037 -1.632 12.161 1.00 85.44 309 ASP A N 1
ATOM 2484 C CA . ASP A 1 309 ? 6.189 -1.244 10.758 1.00 85.44 309 ASP A CA 1
ATOM 2485 C C . ASP A 1 309 ? 5.080 -0.287 10.281 1.00 85.44 309 ASP A C 1
ATOM 2487 O O . ASP A 1 309 ? 4.904 -0.092 9.077 1.00 85.44 309 ASP A O 1
ATOM 2491 N N . ALA A 1 310 ? 4.324 0.301 11.216 1.00 90.19 310 ALA A N 1
ATOM 2492 C CA . ALA A 1 310 ? 3.252 1.240 10.915 1.00 90.19 310 ALA A CA 1
ATOM 2493 C C . ALA A 1 310 ? 3.763 2.393 10.039 1.00 90.19 310 ALA A C 1
ATOM 2495 O O . ALA A 1 310 ? 4.722 3.087 10.383 1.00 90.19 310 ALA A O 1
ATOM 2496 N N . VAL A 1 311 ? 3.082 2.629 8.918 1.00 94.81 311 VAL A N 1
ATOM 2497 C CA . VAL A 1 311 ? 3.351 3.770 8.038 1.00 94.81 311 VAL A CA 1
ATOM 2498 C C . VAL A 1 311 ? 2.352 4.874 8.381 1.00 94.81 311 VAL A C 1
ATOM 2500 O O . VAL A 1 311 ? 1.159 4.671 8.144 1.00 94.81 311 VAL A O 1
ATOM 2503 N N . PRO A 1 312 ? 2.785 6.030 8.919 1.00 96.44 312 PRO A N 1
ATOM 2504 C CA . PRO A 1 312 ? 1.860 7.099 9.278 1.00 96.44 312 PRO A CA 1
ATOM 2505 C C . PRO A 1 312 ? 1.144 7.692 8.059 1.00 96.44 312 PRO A C 1
ATOM 2507 O O . PRO A 1 312 ? 1.656 7.663 6.936 1.00 96.44 312 PRO A O 1
ATOM 2510 N N . LEU A 1 313 ? -0.029 8.282 8.277 1.00 97.50 313 LEU A N 1
ATOM 2511 C CA . LEU A 1 313 ? -0.822 8.932 7.239 1.00 97.50 313 LEU A CA 1
ATOM 2512 C C . LEU A 1 313 ? 0.021 9.961 6.470 1.00 97.50 313 LEU A C 1
ATOM 2514 O O . LEU A 1 313 ? 0.784 10.737 7.048 1.00 97.50 313 LEU A O 1
ATOM 2518 N N . GLY A 1 314 ? -0.091 9.940 5.141 1.00 95.06 314 GLY A N 1
ATOM 2519 C CA . GLY A 1 314 ? 0.662 10.838 4.261 1.00 95.06 314 GLY A CA 1
ATOM 2520 C C . GLY A 1 314 ? 2.139 10.473 4.074 1.00 95.06 314 GLY A C 1
ATOM 2521 O O . GLY A 1 314 ? 2.828 11.140 3.299 1.00 95.06 314 GLY A O 1
ATOM 2522 N N . HIS A 1 315 ? 2.627 9.408 4.718 1.00 94.62 315 HIS A N 1
ATOM 2523 C CA . HIS A 1 315 ? 3.942 8.833 4.452 1.00 94.62 315 HIS A CA 1
ATOM 2524 C C . HIS A 1 315 ? 3.811 7.664 3.476 1.00 94.62 315 HIS A C 1
ATOM 2526 O O . HIS A 1 315 ? 2.903 6.842 3.573 1.00 94.62 315 HIS A O 1
ATOM 2532 N N . TYR A 1 316 ? 4.731 7.589 2.517 1.00 93.94 316 TYR A N 1
ATOM 2533 C CA . TYR A 1 316 ? 4.719 6.575 1.468 1.00 93.94 316 TYR A CA 1
ATOM 2534 C C . TYR A 1 316 ? 6.113 5.957 1.377 1.00 93.94 316 TYR A C 1
ATOM 2536 O O . TYR A 1 316 ? 7.091 6.670 1.163 1.00 93.94 316 TYR A O 1
ATOM 2544 N N . SER A 1 317 ? 6.209 4.641 1.564 1.00 89.50 317 SER A N 1
ATOM 2545 C CA . SER A 1 317 ? 7.442 3.863 1.355 1.00 89.50 317 SER A CA 1
ATOM 2546 C C . SER A 1 317 ? 7.730 3.613 -0.133 1.00 89.50 317 SER A C 1
ATOM 2548 O O . SER A 1 317 ? 8.861 3.301 -0.521 1.00 89.50 317 SER A O 1
ATOM 2550 N N . GLU A 1 318 ? 6.699 3.757 -0.963 1.00 93.81 318 GLU A N 1
ATOM 2551 C CA . GLU A 1 318 ? 6.688 3.466 -2.390 1.00 93.81 318 GLU A CA 1
ATOM 2552 C C . GLU A 1 318 ? 6.440 4.755 -3.185 1.00 93.81 318 GLU A C 1
ATOM 2554 O O . GLU A 1 318 ? 5.476 5.484 -2.948 1.00 93.81 318 GLU A O 1
ATOM 2559 N N . GLU A 1 319 ? 7.311 5.033 -4.151 1.00 93.75 319 GLU A N 1
ATOM 2560 C CA . GLU A 1 319 ? 7.277 6.228 -4.993 1.00 93.75 319 GLU A CA 1
ATOM 2561 C C . GLU A 1 319 ? 6.668 5.877 -6.356 1.00 93.75 319 GLU A C 1
ATOM 2563 O O . GLU A 1 319 ? 7.367 5.589 -7.327 1.00 93.75 319 GLU A O 1
ATOM 2568 N N . TYR A 1 320 ? 5.334 5.854 -6.429 1.00 95.44 320 TYR A N 1
ATOM 2569 C CA . TYR A 1 320 ? 4.627 5.607 -7.694 1.00 95.44 320 TYR A CA 1
ATOM 2570 C C . TYR A 1 320 ? 4.557 6.834 -8.602 1.00 95.44 320 TYR A C 1
ATOM 2572 O O . TYR A 1 320 ? 4.532 6.681 -9.820 1.00 95.44 320 TYR A O 1
ATOM 2580 N N . PHE A 1 321 ? 4.490 8.031 -8.019 1.00 95.69 321 PHE A N 1
ATOM 2581 C CA . PHE A 1 321 ? 4.452 9.287 -8.762 1.00 95.69 321 PHE A CA 1
ATOM 2582 C C . PHE A 1 321 ? 5.862 9.837 -8.920 1.00 95.69 321 PHE A C 1
ATOM 2584 O O . PHE A 1 321 ? 6.592 9.973 -7.941 1.00 95.69 321 PHE A O 1
ATOM 2591 N N . THR A 1 322 ? 6.225 10.177 -10.150 1.00 94.25 322 THR A N 1
ATOM 2592 C CA . THR A 1 322 ? 7.541 10.736 -10.493 1.00 94.25 322 THR A CA 1
ATOM 2593 C C . THR A 1 322 ? 7.451 12.220 -10.841 1.00 94.25 322 THR A C 1
ATOM 2595 O O . THR A 1 322 ? 8.467 12.905 -10.955 1.00 94.25 322 THR A O 1
ATOM 2598 N N . GLU A 1 323 ? 6.237 12.748 -11.006 1.00 95.06 323 GLU A N 1
ATOM 2599 C CA . GLU A 1 323 ? 6.011 14.115 -11.445 1.00 95.06 323 GLU A CA 1
ATOM 2600 C C . GLU A 1 323 ? 6.213 15.110 -10.302 1.00 95.06 323 GLU A C 1
ATOM 2602 O O . GLU A 1 323 ? 5.532 15.049 -9.277 1.00 95.06 323 GLU A O 1
ATOM 2607 N N . THR A 1 324 ? 7.067 16.112 -10.524 1.00 95.31 324 THR A N 1
ATOM 2608 C CA . THR A 1 324 ? 7.397 17.154 -9.536 1.00 95.31 324 THR A CA 1
ATOM 2609 C C . THR A 1 324 ? 6.158 17.798 -8.919 1.00 95.31 324 THR A C 1
ATOM 2611 O O . THR A 1 324 ? 6.055 17.898 -7.704 1.00 95.31 324 THR A O 1
ATOM 2614 N N . LYS A 1 325 ? 5.164 18.156 -9.742 1.00 96.56 325 LYS A N 1
ATOM 2615 C CA . LYS A 1 325 ? 3.923 18.780 -9.264 1.00 96.56 325 LYS A CA 1
ATOM 2616 C C . LYS A 1 325 ? 3.124 17.873 -8.321 1.00 96.56 325 LYS A C 1
ATOM 2618 O O . LYS A 1 325 ? 2.464 18.364 -7.411 1.00 96.56 325 LYS A O 1
ATOM 2623 N N . THR A 1 326 ? 3.136 16.562 -8.553 1.00 95.94 326 THR A N 1
ATOM 2624 C CA . THR A 1 326 ? 2.440 15.603 -7.685 1.00 95.94 326 THR A CA 1
ATOM 2625 C C . THR A 1 326 ? 3.186 15.443 -6.364 1.00 95.94 326 THR A C 1
ATOM 2627 O O . THR A 1 326 ? 2.554 15.429 -5.310 1.00 95.94 326 THR A O 1
ATOM 2630 N N . LEU A 1 327 ? 4.520 15.401 -6.410 1.00 95.88 327 LEU A N 1
ATOM 2631 C CA . LEU A 1 327 ? 5.367 15.350 -5.218 1.00 95.88 327 LEU A CA 1
ATOM 2632 C C . LEU A 1 327 ? 5.189 16.601 -4.341 1.00 95.88 327 LEU A C 1
ATOM 2634 O O . LEU A 1 327 ? 4.980 16.472 -3.141 1.00 95.88 327 LEU A O 1
ATOM 2638 N N . GLU A 1 328 ? 5.126 17.794 -4.940 1.00 97.81 328 GLU A N 1
ATOM 2639 C CA . GLU A 1 328 ? 4.832 19.047 -4.225 1.00 97.81 328 GLU A CA 1
ATOM 2640 C C . GLU A 1 328 ? 3.464 19.019 -3.515 1.00 97.81 328 GLU A C 1
ATOM 2642 O O . GLU A 1 328 ? 3.323 19.531 -2.405 1.00 97.81 328 GLU A O 1
ATOM 2647 N N . LEU A 1 329 ? 2.443 18.405 -4.129 1.00 97.50 329 LEU A N 1
ATOM 2648 C CA . LEU A 1 329 ? 1.124 18.240 -3.503 1.00 97.50 329 LEU A CA 1
ATOM 2649 C C . LEU A 1 329 ? 1.158 17.247 -2.336 1.00 97.50 329 LEU A C 1
ATOM 2651 O O . LEU A 1 329 ? 0.483 17.472 -1.332 1.00 97.50 329 LEU A O 1
ATOM 2655 N N . ILE A 1 330 ? 1.937 16.170 -2.458 1.00 96.88 330 ILE A N 1
ATOM 2656 C CA . ILE A 1 330 ? 2.162 15.212 -1.370 1.00 96.88 330 ILE A CA 1
ATOM 2657 C C . ILE A 1 330 ? 2.864 15.901 -0.196 1.00 96.88 330 ILE A C 1
ATOM 2659 O O . ILE A 1 330 ? 2.451 15.723 0.949 1.00 96.88 330 ILE A O 1
ATOM 2663 N N . ASP A 1 331 ? 3.885 16.712 -0.462 1.00 97.12 331 ASP A N 1
ATOM 2664 C CA . ASP A 1 331 ? 4.610 17.426 0.589 1.00 97.12 331 ASP A CA 1
ATOM 2665 C C . ASP A 1 331 ? 3.736 18.484 1.264 1.00 97.12 331 ASP A C 1
ATOM 2667 O O . ASP A 1 331 ? 3.736 18.585 2.491 1.00 97.12 331 ASP A O 1
ATOM 2671 N N . LYS A 1 332 ? 2.897 19.191 0.496 1.00 98.38 332 LYS A N 1
ATOM 2672 C CA . LYS A 1 332 ? 1.886 20.087 1.069 1.00 98.38 332 LYS A CA 1
ATOM 2673 C C . LYS A 1 332 ? 0.907 19.340 1.979 1.00 98.38 332 LYS A C 1
ATOM 2675 O O . LYS A 1 332 ? 0.591 19.828 3.056 1.00 98.38 332 LYS A O 1
ATOM 2680 N N . PHE A 1 333 ? 0.448 18.156 1.576 1.00 98.25 333 PHE A N 1
ATOM 2681 C CA . PHE A 1 333 ? -0.441 17.342 2.408 1.00 98.25 333 PHE A CA 1
ATOM 2682 C C . PHE A 1 333 ? 0.228 16.930 3.731 1.00 98.25 333 PHE A C 1
ATOM 2684 O O . PHE A 1 333 ? -0.396 17.015 4.784 1.00 98.25 333 PHE A O 1
ATOM 2691 N N . LYS A 1 334 ? 1.512 16.546 3.706 1.00 97.88 334 LYS A N 1
ATOM 2692 C CA . LYS A 1 334 ? 2.278 16.238 4.928 1.00 97.88 334 LYS A CA 1
ATOM 2693 C C . LYS A 1 334 ? 2.452 17.456 5.839 1.00 97.88 334 LYS A C 1
ATOM 2695 O O . LYS A 1 334 ? 2.412 17.306 7.056 1.00 97.88 334 LYS A O 1
ATOM 2700 N N . GLU A 1 335 ? 2.662 18.639 5.265 1.00 98.31 335 GLU A N 1
ATOM 2701 C CA . GLU A 1 335 ? 2.731 19.898 6.017 1.00 98.31 335 GLU A CA 1
ATOM 2702 C C . GLU A 1 335 ? 1.410 20.171 6.745 1.00 98.31 335 GLU A C 1
ATOM 2704 O O . GLU A 1 335 ? 1.408 20.331 7.961 1.00 98.31 335 GLU A O 1
ATOM 2709 N N . GLU A 1 336 ? 0.281 20.112 6.032 1.00 98.62 336 GLU A N 1
ATOM 2710 C CA . GLU A 1 336 ? -1.051 20.328 6.616 1.00 98.62 336 GLU A CA 1
ATOM 2711 C C . GLU A 1 336 ? -1.362 19.311 7.733 1.00 98.62 336 GLU A C 1
ATOM 2713 O O . GLU A 1 336 ? -1.939 19.666 8.761 1.00 98.62 336 GLU A O 1
ATOM 2718 N N . LEU A 1 337 ? -0.935 18.050 7.584 1.00 98.56 337 LEU A N 1
ATOM 2719 C CA . LEU A 1 337 ? -1.047 17.051 8.653 1.00 98.56 337 LEU A CA 1
ATOM 2720 C C . LEU A 1 337 ? -0.212 17.421 9.886 1.00 98.56 337 LEU A C 1
ATOM 2722 O O . LEU A 1 337 ? -0.669 17.210 11.007 1.00 98.56 337 LEU A O 1
ATOM 2726 N N . ARG A 1 338 ? 0.985 17.990 9.70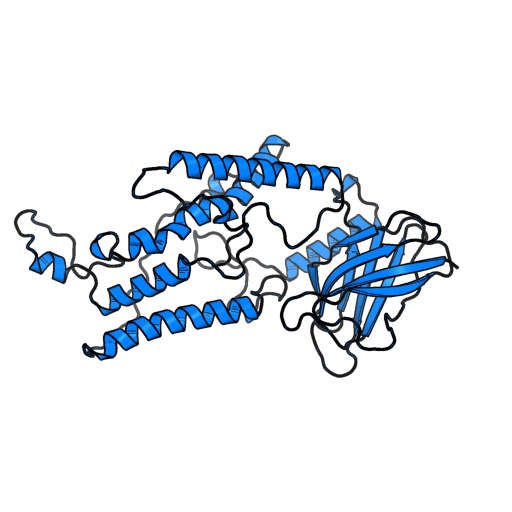8 1.00 98.31 338 ARG A N 1
ATOM 2727 C CA . ARG A 1 338 ? 1.823 18.434 10.831 1.00 98.31 338 ARG A CA 1
ATOM 2728 C C . ARG A 1 338 ? 1.178 19.592 11.589 1.00 98.31 338 ARG A C 1
ATOM 2730 O O . ARG A 1 338 ? 1.159 19.571 12.814 1.00 98.31 338 ARG A O 1
ATOM 2737 N N . GLU A 1 339 ? 0.602 20.555 10.875 1.00 98.50 339 GLU A N 1
ATOM 2738 C CA . GLU A 1 339 ? -0.135 21.669 11.486 1.00 98.50 339 GLU A CA 1
ATOM 2739 C C . GLU A 1 339 ? -1.339 21.168 12.305 1.00 98.50 339 GLU A C 1
ATOM 2741 O O . GLU A 1 339 ? -1.577 21.629 13.425 1.00 98.50 339 GLU A O 1
ATOM 2746 N N . ILE A 1 340 ? -2.078 20.179 11.784 1.00 98.50 340 ILE A N 1
ATOM 2747 C CA . ILE A 1 340 ? -3.178 19.524 12.512 1.00 98.50 340 ILE A CA 1
ATOM 2748 C C . ILE A 1 340 ? -2.660 18.821 13.770 1.00 98.50 340 ILE A C 1
ATOM 2750 O O . ILE A 1 340 ? -3.281 18.919 14.829 1.00 98.50 340 ILE A O 1
ATOM 2754 N N . GLU A 1 341 ? -1.534 18.116 13.674 1.00 98.19 341 GLU A N 1
ATOM 2755 C CA . GLU A 1 341 ? -0.912 17.444 14.814 1.00 98.19 341 GLU A CA 1
ATOM 2756 C C . GLU A 1 341 ? -0.542 18.430 15.926 1.00 98.19 341 GLU A C 1
ATOM 2758 O O . GLU A 1 341 ? -0.921 18.226 17.081 1.00 98.19 341 GLU A O 1
ATOM 2763 N N . GLU A 1 342 ? 0.127 19.528 15.578 1.00 98.31 342 GLU A N 1
ATOM 2764 C CA . GLU A 1 342 ? 0.475 20.594 16.520 1.00 98.31 342 GLU A CA 1
ATOM 2765 C C . GLU A 1 342 ? -0.773 21.183 17.190 1.00 98.31 342 GLU A C 1
ATOM 2767 O O . GLU A 1 342 ? -0.794 21.361 18.411 1.00 98.31 342 GLU A O 1
ATOM 2772 N N . HIS A 1 343 ? -1.840 21.417 16.421 1.00 98.25 343 HIS A N 1
ATOM 2773 C CA . HIS A 1 343 ? -3.111 21.901 16.955 1.00 98.25 343 HIS A CA 1
ATOM 2774 C C . HIS A 1 343 ? -3.745 20.917 17.950 1.00 98.25 343 HIS A C 1
ATOM 2776 O O . HIS A 1 343 ? -4.181 21.329 19.027 1.00 98.25 343 HIS A O 1
ATOM 2782 N N . ILE A 1 344 ? -3.767 19.618 17.629 1.00 97.88 344 ILE A N 1
ATOM 2783 C CA . ILE A 1 344 ? -4.297 18.573 18.519 1.00 97.88 344 ILE A CA 1
ATOM 2784 C C . ILE A 1 344 ? -3.493 18.523 19.821 1.00 97.88 344 ILE A C 1
ATOM 2786 O O . ILE A 1 344 ? -4.083 18.434 20.898 1.00 97.88 344 ILE A O 1
ATOM 2790 N N . LEU A 1 345 ? -2.161 18.587 19.747 1.00 97.50 345 LEU A N 1
ATOM 2791 C CA . LEU A 1 345 ? -1.301 18.561 20.934 1.00 97.50 345 LEU A CA 1
ATOM 2792 C C . LEU A 1 345 ? -1.549 19.774 21.837 1.00 97.50 345 LEU A C 1
ATOM 2794 O O . LEU A 1 345 ? -1.701 19.602 23.044 1.00 97.50 345 LEU A O 1
ATOM 2798 N N . GLN A 1 346 ? -1.665 20.972 21.257 1.00 97.69 346 GLN A N 1
ATOM 2799 C CA . GLN A 1 346 ? -1.999 22.194 21.997 1.00 97.69 346 GLN A CA 1
ATOM 2800 C C . GLN A 1 346 ? -3.388 22.114 22.638 1.00 97.69 346 GLN A C 1
ATOM 2802 O O . GLN A 1 346 ? -3.554 22.456 23.804 1.00 97.69 346 GLN A O 1
ATOM 2807 N N . GLN A 1 347 ? -4.397 21.628 21.908 1.00 96.69 347 GLN A N 1
ATOM 2808 C CA . GLN A 1 347 ? -5.760 21.504 22.431 1.00 96.69 347 GLN A CA 1
ATOM 2809 C C . GLN A 1 347 ? -5.853 20.523 23.609 1.00 96.69 347 GLN A C 1
ATOM 2811 O O . GLN A 1 347 ? -6.688 20.698 24.496 1.00 96.69 347 GLN A O 1
ATOM 2816 N N . ASN A 1 348 ? -5.011 19.488 23.614 1.00 96.75 348 ASN A N 1
ATOM 2817 C CA . ASN A 1 348 ? -4.969 18.497 24.682 1.00 96.75 348 ASN A CA 1
ATOM 2818 C C . ASN A 1 348 ? -4.124 18.929 25.894 1.00 96.75 348 ASN A C 1
ATOM 2820 O O . ASN A 1 348 ? -4.135 18.231 26.914 1.00 96.75 348 ASN A O 1
ATOM 2824 N N . GLU A 1 349 ? -3.410 20.056 25.828 1.00 95.38 349 GLU A N 1
ATOM 2825 C CA . GLU A 1 349 ? -2.573 20.535 26.926 1.00 95.38 349 GLU A CA 1
ATOM 2826 C C . GLU A 1 349 ? -3.419 20.789 28.188 1.00 95.38 349 GLU A C 1
ATOM 2828 O O . GLU A 1 349 ? -4.397 21.536 28.182 1.00 95.38 349 GLU A O 1
ATOM 2833 N N . GLY A 1 350 ? -3.071 20.117 29.290 1.00 92.75 350 GLY A N 1
ATOM 2834 C CA . GLY A 1 350 ? -3.809 20.212 30.554 1.00 92.75 350 GLY A CA 1
ATOM 2835 C C . GLY A 1 350 ? -5.145 19.455 30.603 1.00 92.75 350 GLY A C 1
ATOM 2836 O O . GLY A 1 350 ? -5.870 19.596 31.587 1.00 92.75 350 GLY A O 1
ATOM 2837 N N . THR A 1 351 ? -5.477 18.646 29.589 1.00 93.62 351 THR A N 1
ATOM 2838 C CA . THR A 1 351 ? -6.665 17.772 29.597 1.00 93.62 351 THR A CA 1
ATOM 2839 C C . THR A 1 351 ? -6.310 16.339 29.996 1.00 93.62 351 THR A C 1
ATOM 2841 O O . THR A 1 351 ? -5.385 15.743 29.443 1.00 93.62 351 THR A O 1
ATOM 2844 N N . GLU A 1 352 ? -7.067 15.762 30.934 1.00 91.62 352 GLU A N 1
ATOM 2845 C CA . GLU A 1 352 ? -6.927 14.363 31.350 1.00 91.62 352 GLU A CA 1
ATOM 2846 C C . GLU A 1 352 ? -8.316 13.689 31.389 1.00 91.62 352 GLU A C 1
ATOM 2848 O O . GLU A 1 352 ? -9.174 14.120 32.166 1.00 91.62 352 GLU A O 1
ATOM 2853 N N . PRO A 1 353 ? -8.578 12.658 30.557 1.00 88.44 353 PRO A N 1
ATOM 2854 C CA . PRO A 1 353 ? -7.680 12.068 29.557 1.00 88.44 353 PRO A CA 1
ATOM 2855 C C . PRO A 1 353 ? -7.584 12.897 28.261 1.00 88.44 353 PRO A C 1
ATOM 2857 O O . PRO A 1 353 ? -8.561 13.506 27.828 1.00 88.44 353 PRO A O 1
ATOM 2860 N N . SER A 1 354 ? -6.419 12.864 27.609 1.00 94.12 354 SER A N 1
ATOM 2861 C CA . SER A 1 354 ? -6.209 13.468 26.286 1.00 94.12 354 SER A CA 1
ATOM 2862 C C . SER A 1 354 ? -6.770 12.587 25.160 1.00 94.12 354 SER A C 1
ATOM 2864 O O . SER A 1 354 ? -6.629 11.363 25.185 1.00 94.12 354 SER A O 1
ATOM 2866 N N . TYR A 1 355 ? -7.344 13.194 24.120 1.00 94.81 355 TYR A N 1
ATOM 2867 C CA . TYR A 1 355 ? -7.784 12.505 22.905 1.00 94.81 355 TYR A CA 1
ATOM 2868 C C . TYR A 1 355 ? -6.683 12.524 21.835 1.00 94.81 355 TYR A C 1
ATOM 2870 O O . TYR A 1 355 ? -6.509 13.510 21.119 1.00 94.81 355 TYR A O 1
ATOM 2878 N N . LEU A 1 356 ? -5.947 11.412 21.718 1.00 95.19 356 LEU A N 1
ATOM 2879 C CA . LEU A 1 356 ? -4.794 11.274 20.812 1.00 95.19 356 LEU A CA 1
ATOM 2880 C C . LEU A 1 356 ? -4.985 10.212 19.715 1.00 95.19 356 LEU A C 1
ATOM 2882 O O . LEU A 1 356 ? -4.047 9.913 18.977 1.00 95.19 356 LEU A O 1
ATOM 2886 N N . PHE A 1 357 ? -6.178 9.623 19.590 1.00 94.62 357 PHE A N 1
ATOM 2887 C CA . PHE A 1 357 ? -6.436 8.539 18.629 1.00 94.62 357 PHE A CA 1
ATOM 2888 C C . PHE A 1 357 ? -6.344 8.991 17.170 1.00 94.62 357 PHE A C 1
ATOM 2890 O O . PHE A 1 357 ? -6.052 8.174 16.301 1.00 94.62 357 PHE A O 1
ATOM 2897 N N . LEU A 1 358 ? -6.563 10.287 16.928 1.00 96.62 358 LEU A N 1
ATOM 2898 C CA . LEU A 1 358 ? -6.487 10.929 15.616 1.00 96.62 358 LEU A CA 1
ATOM 2899 C C . LEU A 1 358 ? -5.270 11.846 15.458 1.00 96.62 358 LEU A C 1
ATOM 2901 O O . LEU A 1 358 ? -5.279 12.744 14.622 1.00 96.62 358 LEU A O 1
ATOM 2905 N N . LEU A 1 359 ? -4.225 11.630 16.256 1.00 96.75 359 LEU A N 1
ATOM 2906 C CA . LEU A 1 359 ? -2.945 12.287 16.026 1.00 96.75 359 LEU A CA 1
ATOM 2907 C C . LEU A 1 359 ? -2.373 11.783 14.685 1.00 96.75 359 LEU A C 1
ATOM 2909 O O . LEU A 1 359 ? -2.199 10.570 14.567 1.00 96.75 359 LEU A O 1
ATOM 2913 N N . PRO A 1 360 ? -2.094 12.637 13.682 1.00 97.38 360 PRO A N 1
ATOM 2914 C CA . PRO A 1 360 ? -1.644 12.206 12.354 1.00 97.38 360 PRO A CA 1
ATOM 2915 C C . PRO A 1 360 ? -0.473 11.215 12.363 1.00 97.38 360 PRO A C 1
ATOM 2917 O O . PRO A 1 360 ? -0.519 10.215 11.649 1.00 97.38 360 PRO A O 1
ATOM 2920 N N . SER A 1 361 ? 0.514 11.408 13.240 1.00 95.81 361 SER A N 1
ATOM 2921 C CA . SER A 1 361 ? 1.637 10.484 13.454 1.00 95.81 361 SER A CA 1
ATOM 2922 C C . SER A 1 361 ? 1.256 9.098 13.998 1.00 95.81 361 SER A C 1
ATOM 2924 O O . SER A 1 361 ? 2.059 8.171 13.918 1.00 95.81 361 SER A O 1
ATOM 2926 N N . ARG A 1 362 ? 0.041 8.933 14.536 1.00 95.00 362 ARG A N 1
ATOM 2927 C CA . ARG A 1 362 ? -0.520 7.673 15.066 1.00 95.00 362 ARG A CA 1
ATOM 2928 C C . ARG A 1 362 ? -1.631 7.084 14.194 1.00 95.00 362 ARG A C 1
ATOM 2930 O O . ARG A 1 362 ? -2.182 6.037 14.534 1.00 95.00 362 ARG A O 1
ATOM 2937 N N . ILE A 1 363 ? -1.999 7.754 13.104 1.00 97.06 363 ILE A N 1
ATOM 2938 C CA . ILE A 1 363 ? -2.944 7.224 12.121 1.00 97.06 363 ILE A CA 1
ATOM 2939 C C . ILE A 1 363 ? -2.131 6.466 11.077 1.00 97.06 363 ILE A C 1
ATOM 2941 O O . ILE A 1 363 ? -1.283 7.059 10.418 1.00 97.06 363 ILE A O 1
ATOM 2945 N N . GLU A 1 364 ? -2.396 5.176 10.895 1.00 96.50 364 GLU A N 1
ATOM 2946 C CA . GLU A 1 364 ? -1.793 4.419 9.797 1.00 96.50 364 GLU A CA 1
ATOM 2947 C C . GLU A 1 364 ? -2.377 4.828 8.438 1.00 96.50 364 GLU A C 1
ATOM 2949 O O . GLU A 1 364 ? -3.555 5.167 8.304 1.00 96.50 364 GLU A O 1
ATOM 2954 N N . ASN A 1 365 ? -1.547 4.757 7.399 1.00 96.31 365 ASN A N 1
ATOM 2955 C CA . ASN A 1 365 ? -1.919 5.092 6.025 1.00 96.31 365 ASN A CA 1
ATOM 2956 C C . ASN A 1 365 ? -2.905 4.071 5.409 1.00 96.31 365 ASN A C 1
ATOM 2958 O O . ASN A 1 365 ? -3.494 4.331 4.361 1.00 96.31 365 ASN A O 1
ATOM 2962 N N . SER A 1 366 ? -3.075 2.904 6.043 1.00 95.25 366 SER A N 1
ATOM 2963 C CA . SER A 1 366 ? -4.007 1.841 5.645 1.00 95.25 366 SER A CA 1
ATOM 2964 C C . SER A 1 366 ? -4.400 0.957 6.843 1.00 95.25 366 SER A C 1
ATOM 2966 O O . SER A 1 366 ? -3.899 1.149 7.948 1.00 95.25 366 SER A O 1
ATOM 2968 N N . ILE A 1 367 ? -5.287 -0.020 6.633 1.00 93.38 367 ILE A N 1
ATOM 2969 C CA . ILE A 1 367 ? -5.703 -0.992 7.658 1.00 93.38 367 ILE A CA 1
ATOM 2970 C C . ILE A 1 367 ? -4.768 -2.208 7.594 1.00 93.38 367 ILE A C 1
ATOM 2972 O O . ILE A 1 367 ? -4.860 -2.975 6.633 1.00 93.38 367 ILE A O 1
ATOM 2976 N N . THR A 1 368 ? -3.866 -2.373 8.575 1.00 90.81 368 THR A N 1
ATOM 2977 C CA . THR A 1 368 ? -2.809 -3.413 8.533 1.00 90.81 368 THR A CA 1
ATOM 2978 C C . THR A 1 368 ? -2.632 -4.259 9.803 1.00 90.81 368 THR A C 1
ATOM 2980 O O . THR A 1 368 ? -1.663 -5.017 9.892 1.00 90.81 368 THR A O 1
ATOM 2983 N N . ILE A 1 369 ? -3.563 -4.154 10.753 1.00 85.19 369 ILE A N 1
ATOM 2984 C CA . ILE A 1 369 ? -3.581 -4.853 12.050 1.00 85.19 369 ILE A CA 1
ATOM 2985 C C . ILE A 1 369 ? -4.748 -5.833 12.147 1.00 85.19 369 ILE A C 1
ATOM 2987 O O . ILE A 1 369 ? -5.760 -5.625 11.437 1.00 85.19 369 ILE A O 1
#

pLDDT: mean 86.75, std 16.23, range [27.09, 98.62]

Secondary structure (DSSP, 8-state):
-EEEEEEEEE--STT----SEEEEEEEETTEE---EE---SS--S-TT-EEEEEEEESS---SEEEEEEEEE-SSS---EEEEEEEEE-TTTPPPEEEEEEEEE-SSEEEEEE-SS---GGGS-HHHHHHHHHHHHHHHHHS-EE-SSTTSPPEES-SSGGGS-GGGSPPHHHHHHHHHHHHHHHHHHHHHHTTS---------------------GGGGS-SS--SHHHHHHHHHHHHHIIIIIHHHHHTTHHHHHSSGGGS-S--SSPPPS-STT--HHHHHHHS--HHHHHHHHHHHHHHHSPPTT--BTT--SS-----HHHHHHHHHHHHHHHHHHHHHHHHTTT-SS---TT-GGGSBSS---

Radius of gyration: 26.99 Å; chains: 1; bounding box: 68×52×77 Å

Foldseek 3Di:
DWKKKKKWFFAQFPLQFDPWWKWKWWAAPQGIAPTHTFDDPDGPRPRGDIDIDITDHPDDRHDTFKMKIWTAGDDDFGKHATQWMWMGTPDRDDIWIFGDRDIDGYGDIDMTGTLADDDLVPDDPVVNVVVVVVVVVVPVQWDWDDPDPQDDTDTPDPDLVSHGPSPHDGPVLVVCLVVLLVVLLVVLVVVCVVPDDDDDDDDDPPPPPDDDDPRDPCVPQDPDDDDPVSVVVVVCCVQCVFWVVCLLVQQCLLVQPLPCVSPAPFFQDDDDPDPVPDDPVNVQNGGDDSVSSSNSNSVSCSRNDDRPPFAFALGDPHCSHPDPVVVVVSVVVVVVLVVVLVVLVVVQVPPPPRDCSRRRRNIGSGRDD

InterPro domains:
  IPR000907 Lipoxygenase [PTHR11771] (221-369)
  IPR001024 PLAT/LH2 domain [PF01477] (4-106)
  IPR001024 PLAT/LH2 domain [PS50095] (2-118)
  IPR001024 PLAT/LH2 domain [SM00308] (2-115)
  IPR001885 Lipoxygenase, mammalian [PR00467] (11-28)
  IPR001885 Lipoxygenase, mammalian [PR00467] (61-80)
  IPR001885 Lipoxygenase, mammalian [PR00467] (136-150)
  IPR001885 Lipoxygenase, mammalian [PR00467] (201-222)
  IPR013819 Lipoxygenase, C-terminal [PF00305] (224-350)
  IPR013819 Lipoxygenase, C-terminal [PS51393] (117-213)
  IPR013819 Lipoxygenase, C-terminal [PS51393] (219-369)
  IPR036226 Lipoxigenase, C-terminal domain superfamily [SSF48484] (118-217)
  IPR036226 Lipoxigenase, C-terminal domain superfamily [SSF48484] (220-369)
  IPR036392 PLAT/LH2 domain superfamily [SSF49723] (3-115)
  IPR042062 Lipoxygenase, vertebrates, PLAT domain [cd01753] (3-115)

Organism: NCBI:txid433685

Sequence (369 aa):
METYTVTVATGTSEYSGTNNYIFVTLLGEHGESERTLLDNPGLDFCRGAVDKYKVISPCPLGSIFMVRLEKQKYWVEDNWFCRYVKVEPPGGRSELTFPCYRWLIGDVKVEIREGTAKILYNDNNLLQAHRKEELKERQKKYRWASWTPGIPRCIDAETEADLHPDVRFDNEKKSDFQYSLQYALLELCLKKFAMMFGKSWNNLEDFKCLFWNLRSPIAGLPSKLCSREELCTLLSVAIFTASVQHAATNNGQFDWCAWIPNTPCTMRQPPPGDKDAVTMETIMATLPDISQSCMQMAITWHLGRPQPDAVPLGHYSEEYFTETKTLELIDKFKEELREIEEHILQQNEGTEPSYLFLLPSRIENSITI